Protein AF-A0A559ICY2-F1 (afdb_monomer)

Nearest PDB structures (foldseek):
  4f93-assembly1_B  TM=4.729E-01  e=2.477E-01  Homo sapiens
  8qzs-assembly1_B  TM=3.106E-01  e=7.435E-02  Homo sapiens
  7u23-assembly1_F  TM=3.840E-01  e=3.255E-01  Homo sapiens
  5u8r-assembly1_A  TM=2.987E-01  e=9.254E-02  Homo sapiens
  5cj5-assembly1_A  TM=3.891E-01  e=2.463E+00  Mycolicibacterium thermoresistibile ATCC 19527

Organism: NCBI:txid3020863

Mean predicted aligned error: 12.09 Å

pLDDT: mean 78.21, std 20.58, range [28.64, 96.75]

Foldseek 3Di:
DDDDDDDDDDDDDDDDDDDPDPDPPPPPPPPPPPPPPQDWDKDKWKWKDFQADATDGGDVVVVCVVPDDPDDPQTFMWMKIWIWTFAQQKIKTWIFTADTHHDAFQWKKKKKWKWWDQFQPDDTHTPDMDIDIAGPVQPDHGRMDIDIDGNPFFTKMWMKMWMWTHHVPTDIDIDTDDIPRTFTAGSRNRTADFDAAPQARDTLDDDRGRPFDFDDPVQLVVQVPVCDPCCVVVPLVVVVCVVRVCDPPRDCPQWDWDQSQDSRRPTHSDDSVRTDIHGNVRRVSNVVRVVRD

Secondary structure (DSSP, 8-state):
---------------------------------------B-EEEEEEEEESSS--EESHHHHHHHHHS--S---S-EEEEEEEEEEETTEEEEEEEEEEEESSPPSEEEEEEEEEEESBTTSPPEE---EEEEEETTT-STT-EEEEEEE--SSEEEEEEEEEEEE-TTS--EEEEEPP---EEE-TT-BBPP--B-SSSS-BPPPPSB----PPPHHHHHHHHHHS-HHHIIIIIHHHHHHHTT--TT---TTEEEEESS-GGGT--S-SGGGEEEEEHHHHHHHHHHHHT-

Structure (mmCIF, N/CA/C/O backbone):
data_AF-A0A559ICY2-F1
#
_entry.id   AF-A0A559ICY2-F1
#
loop_
_atom_site.group_PDB
_atom_site.id
_atom_site.type_symbol
_atom_site.label_atom_id
_atom_site.label_alt_id
_atom_site.label_comp_id
_atom_site.label_asym_id
_atom_site.label_entity_id
_atom_site.label_seq_id
_atom_site.pdbx_PDB_ins_code
_atom_site.Cartn_x
_atom_site.Cartn_y
_atom_site.Cartn_z
_atom_site.occupancy
_atom_site.B_iso_or_equiv
_atom_site.auth_seq_id
_atom_site.auth_comp_id
_atom_site.auth_asym_id
_atom_site.auth_atom_id
_atom_site.pdbx_PDB_model_num
ATOM 1 N N . MET A 1 1 ? 36.729 -63.941 -55.188 1.00 36.25 1 MET A N 1
ATOM 2 C CA . MET A 1 1 ? 37.583 -65.092 -54.808 1.00 36.25 1 MET A CA 1
ATOM 3 C C . MET A 1 1 ? 38.778 -64.541 -54.040 1.00 36.25 1 MET A C 1
ATOM 5 O O . MET A 1 1 ? 39.474 -63.713 -54.595 1.00 36.25 1 MET A O 1
ATOM 9 N N . LYS A 1 2 ? 38.829 -64.767 -52.715 1.00 37.16 2 LYS A N 1
ATOM 10 C CA . LYS A 1 2 ? 39.785 -65.688 -52.043 1.00 37.16 2 LYS A CA 1
ATOM 11 C C . LYS A 1 2 ? 41.228 -65.147 -52.149 1.00 37.16 2 LYS A C 1
ATOM 13 O O . LYS A 1 2 ? 41.770 -65.180 -53.239 1.00 37.16 2 LYS A O 1
ATOM 18 N N . LYS A 1 3 ? 41.896 -64.644 -51.105 1.00 39.44 3 LYS A N 1
ATOM 19 C CA . LYS A 1 3 ? 42.165 -65.186 -49.751 1.00 39.44 3 LYS A CA 1
ATOM 20 C C . LYS A 1 3 ? 42.738 -64.036 -48.884 1.00 39.44 3 LYS A C 1
ATOM 22 O O . LYS A 1 3 ? 43.389 -63.163 -49.441 1.00 39.44 3 LYS A O 1
ATOM 27 N N . LEU A 1 4 ? 42.356 -63.883 -47.607 1.00 36.38 4 LEU A N 1
ATOM 28 C CA . LEU A 1 4 ? 42.964 -64.538 -46.422 1.00 36.38 4 LEU A CA 1
ATOM 29 C C . LEU A 1 4 ? 44.489 -64.332 -46.357 1.00 36.38 4 LEU A C 1
ATOM 31 O O . LEU A 1 4 ? 45.157 -64.599 -47.342 1.00 36.38 4 LEU A O 1
ATOM 35 N N . LEU A 1 5 ? 45.149 -64.039 -45.244 1.00 35.88 5 LEU A N 1
ATOM 36 C CA . LEU A 1 5 ? 44.832 -63.777 -43.836 1.00 35.88 5 LEU A CA 1
ATOM 37 C C . LEU A 1 5 ? 46.225 -63.640 -43.172 1.00 35.88 5 LEU A C 1
ATOM 39 O O . LEU A 1 5 ? 47.198 -64.166 -43.707 1.00 35.88 5 LEU A O 1
ATOM 43 N N . SER A 1 6 ? 46.267 -63.070 -41.971 1.00 38.44 6 SER A N 1
ATOM 44 C CA . SER A 1 6 ? 47.247 -63.293 -40.890 1.00 38.44 6 SER A CA 1
ATOM 45 C C . SER A 1 6 ? 48.016 -62.017 -40.523 1.00 38.44 6 SER A C 1
ATOM 47 O O . SER A 1 6 ? 48.894 -61.594 -41.260 1.00 38.44 6 SER A O 1
ATOM 49 N N . LEU A 1 7 ? 47.622 -61.251 -39.497 1.00 33.50 7 LEU A N 1
ATOM 50 C CA . LEU A 1 7 ? 47.499 -61.604 -38.067 1.00 33.50 7 LEU A CA 1
ATOM 51 C C . LEU A 1 7 ? 48.880 -61.854 -37.442 1.00 33.50 7 LEU A C 1
ATOM 53 O O . LEU A 1 7 ? 49.478 -62.891 -37.712 1.00 33.50 7 LEU A O 1
ATOM 57 N N . LEU A 1 8 ? 49.348 -60.909 -36.618 1.00 35.81 8 LEU A N 1
ATOM 58 C CA . LEU A 1 8 ? 49.737 -61.087 -35.205 1.00 35.81 8 LEU A CA 1
ATOM 59 C C . LEU A 1 8 ? 50.249 -59.725 -34.667 1.00 35.81 8 LEU A C 1
ATOM 61 O O . LEU A 1 8 ? 51.115 -59.126 -35.289 1.00 35.81 8 LEU A O 1
ATOM 65 N N . LEU A 1 9 ? 49.566 -59.116 -33.681 1.00 35.47 9 LEU A N 1
ATOM 66 C CA . LEU A 1 9 ? 49.882 -59.155 -32.228 1.00 35.47 9 LEU A CA 1
ATOM 67 C C . LEU A 1 9 ? 51.137 -58.306 -31.897 1.00 35.47 9 LEU A C 1
ATOM 69 O O . LEU A 1 9 ? 52.160 -58.490 -32.531 1.00 35.47 9 LEU A O 1
ATOM 73 N N . PHE A 1 10 ? 51.209 -57.371 -30.945 1.00 36.41 10 PHE A N 1
ATOM 74 C CA . PHE A 1 10 ? 50.581 -57.117 -29.634 1.00 36.41 10 PHE A CA 1
ATOM 75 C C . PHE A 1 10 ? 50.801 -55.605 -29.349 1.00 36.41 10 PHE A C 1
ATOM 77 O O . PHE A 1 10 ? 51.759 -55.043 -29.869 1.00 36.41 10 PHE A O 1
ATOM 84 N N . VAL A 1 11 ? 49.966 -54.867 -28.609 1.00 36.47 11 VAL A N 1
ATOM 85 C CA . VAL A 1 11 ? 50.086 -54.685 -27.146 1.00 36.47 11 VAL A CA 1
ATOM 86 C C . VAL A 1 11 ? 48.834 -53.929 -26.626 1.00 36.47 11 VAL A C 1
ATOM 88 O O . VAL A 1 11 ? 48.598 -52.793 -27.017 1.00 36.47 11 VAL A O 1
ATOM 91 N N . VAL A 1 12 ? 48.060 -54.615 -25.763 1.00 38.44 12 VAL A N 1
ATOM 92 C CA . VAL A 1 12 ? 47.455 -54.181 -24.467 1.00 38.44 12 VAL A CA 1
ATOM 93 C C . VAL A 1 12 ? 46.470 -52.981 -24.476 1.00 38.44 12 VAL A C 1
ATOM 95 O O . VAL A 1 12 ? 46.876 -51.841 -24.643 1.00 38.44 12 VAL A O 1
ATOM 98 N N . LEU A 1 13 ? 45.142 -53.228 -24.416 1.00 34.53 13 LEU A N 1
ATOM 99 C CA . LEU A 1 13 ? 44.233 -53.168 -23.228 1.00 34.53 13 LEU A CA 1
ATOM 100 C C . LEU A 1 13 ? 44.185 -51.777 -22.551 1.00 34.53 13 LEU A C 1
ATOM 102 O O . LEU A 1 13 ? 45.201 -51.290 -22.080 1.00 34.53 13 LEU A O 1
ATOM 106 N N . ILE A 1 14 ? 43.030 -51.101 -22.472 1.00 37.91 14 ILE A N 1
ATOM 107 C CA . ILE A 1 14 ? 42.034 -51.273 -21.392 1.00 37.91 14 ILE A CA 1
ATOM 108 C C . ILE A 1 14 ? 40.626 -50.831 -21.855 1.00 37.91 14 ILE A C 1
ATOM 110 O O . ILE A 1 14 ? 40.438 -49.757 -22.419 1.00 37.91 14 ILE A O 1
ATOM 114 N N . PHE A 1 15 ? 39.638 -51.682 -21.565 1.00 38.28 15 PHE A N 1
ATOM 115 C CA . PHE A 1 15 ? 38.199 -51.406 -21.581 1.00 38.28 15 PHE A CA 1
ATOM 116 C C . PHE A 1 15 ? 37.808 -50.457 -20.438 1.00 38.28 15 PHE A C 1
ATOM 118 O O . PHE A 1 15 ? 38.182 -50.745 -19.308 1.00 38.28 15 PHE A O 1
ATOM 125 N N . THR A 1 16 ? 36.973 -49.442 -20.705 1.00 34.59 16 THR A N 1
ATOM 126 C CA . THR A 1 16 ? 35.765 -49.092 -19.913 1.00 34.59 16 THR A CA 1
ATOM 127 C C . THR A 1 16 ? 35.022 -47.891 -20.514 1.00 34.59 16 THR A C 1
ATOM 129 O O . THR A 1 16 ? 35.640 -46.991 -21.071 1.00 34.59 16 THR A O 1
ATOM 132 N N . SER A 1 17 ? 33.707 -47.866 -20.265 1.00 33.62 17 SER A N 1
ATOM 133 C CA . SER A 1 17 ? 32.709 -46.794 -20.467 1.00 33.62 17 SER A CA 1
ATOM 134 C C . SER A 1 17 ? 32.057 -46.746 -21.862 1.00 33.62 17 SER A C 1
ATOM 136 O O . SER A 1 17 ? 32.719 -46.540 -22.868 1.00 33.62 17 SER A O 1
ATOM 138 N N . LEU A 1 18 ? 30.819 -47.227 -22.029 1.00 35.09 18 LEU A N 1
ATOM 139 C CA . LEU A 1 18 ? 29.507 -46.768 -21.519 1.00 35.09 18 LEU A CA 1
ATOM 140 C C . LEU A 1 18 ? 28.807 -45.827 -22.514 1.00 35.09 18 LEU A C 1
ATOM 142 O O . LEU A 1 18 ? 29.201 -44.687 -22.706 1.00 35.09 18 LEU A O 1
ATOM 146 N N . GLY A 1 19 ? 27.745 -46.377 -23.112 1.00 32.91 19 GLY A N 1
ATOM 147 C CA . GLY A 1 19 ? 26.476 -45.735 -23.466 1.00 32.91 19 GLY A CA 1
ATOM 148 C C . GLY A 1 19 ? 26.480 -44.293 -23.966 1.00 32.91 19 GLY A C 1
ATOM 149 O O . GLY A 1 19 ? 26.332 -43.364 -23.185 1.00 32.91 19 GLY A O 1
ATOM 150 N N . SER A 1 20 ? 26.429 -44.120 -25.285 1.00 36.56 20 SER A N 1
ATOM 151 C CA . SER A 1 20 ? 25.884 -42.908 -25.906 1.00 36.56 20 SER A CA 1
ATOM 152 C C . SER A 1 20 ? 24.357 -43.025 -25.989 1.00 36.56 20 SER A C 1
ATOM 154 O O . SER A 1 20 ? 23.793 -43.304 -27.046 1.00 36.56 20 SER A O 1
ATOM 156 N N . ALA A 1 21 ? 23.679 -42.868 -24.852 1.00 37.28 21 ALA A N 1
ATOM 157 C CA . ALA A 1 21 ? 22.269 -42.504 -24.848 1.00 37.28 21 ALA A CA 1
ATOM 158 C C . ALA A 1 21 ? 22.193 -40.991 -25.083 1.00 37.28 21 ALA A C 1
ATOM 160 O O . ALA A 1 21 ? 22.714 -40.209 -24.293 1.00 37.28 21 ALA A O 1
ATOM 161 N N . PHE A 1 22 ? 21.573 -40.584 -26.188 1.00 36.34 22 PHE A N 1
ATOM 162 C CA . PHE A 1 22 ? 21.185 -39.199 -26.423 1.00 36.34 22 PHE A CA 1
ATOM 163 C C . PHE A 1 22 ? 20.117 -38.810 -25.393 1.00 36.34 22 PHE A C 1
ATOM 165 O O . PHE A 1 22 ? 18.928 -39.041 -25.603 1.00 36.34 22 PHE A O 1
ATOM 172 N N . ALA A 1 23 ? 20.549 -38.243 -24.269 1.00 34.56 23 ALA A N 1
ATOM 173 C CA . ALA A 1 23 ? 19.703 -37.440 -23.404 1.00 34.56 23 ALA A CA 1
ATOM 174 C C . ALA A 1 23 ? 19.897 -35.978 -23.811 1.00 34.56 23 ALA A C 1
ATOM 176 O O . ALA A 1 23 ? 20.989 -35.422 -23.723 1.00 34.56 23 ALA A O 1
ATOM 177 N N . LEU A 1 24 ? 18.824 -35.388 -24.324 1.00 34.47 24 LEU A N 1
ATOM 178 C CA . LEU A 1 24 ? 18.682 -33.957 -24.509 1.00 34.47 24 LEU A CA 1
ATOM 179 C C . LEU A 1 24 ? 18.638 -33.345 -23.096 1.00 34.47 24 LEU A C 1
ATOM 181 O O . LEU A 1 24 ? 17.590 -33.365 -22.452 1.00 34.47 24 LEU A O 1
ATOM 185 N N . GLU A 1 25 ? 19.772 -32.883 -22.572 1.00 32.84 25 GLU A N 1
ATOM 186 C CA . GLU A 1 25 ? 19.783 -32.081 -21.349 1.00 32.84 25 GLU A CA 1
ATOM 187 C C . GLU A 1 25 ? 19.139 -30.733 -21.675 1.00 32.84 25 GLU A C 1
ATOM 189 O O . GLU A 1 25 ? 19.739 -29.834 -22.260 1.00 32.84 25 GLU A O 1
ATOM 194 N N . ALA A 1 26 ? 17.857 -30.614 -21.335 1.00 34.16 26 ALA A N 1
ATOM 195 C CA . ALA A 1 26 ? 17.275 -29.319 -21.071 1.00 34.16 26 ALA A CA 1
ATOM 196 C C . ALA A 1 26 ? 18.039 -28.743 -19.875 1.00 34.16 26 ALA A C 1
ATOM 198 O O . ALA A 1 26 ? 17.912 -29.251 -18.761 1.00 34.16 26 ALA A O 1
ATOM 199 N N . GLU A 1 27 ? 18.835 -27.701 -20.108 1.00 31.36 27 GLU A N 1
ATOM 200 C CA . GLU A 1 27 ? 19.328 -26.821 -19.053 1.00 31.36 27 GLU A CA 1
ATOM 201 C C . GLU A 1 27 ? 18.116 -26.174 -18.367 1.00 31.36 27 GLU A C 1
ATOM 203 O O . GLU A 1 27 ? 17.694 -25.058 -18.672 1.00 31.36 27 GLU A O 1
ATOM 208 N N . THR A 1 28 ? 17.502 -26.893 -17.432 1.00 31.41 28 THR A N 1
ATOM 209 C CA . THR A 1 28 ? 16.671 -26.281 -16.407 1.00 31.41 28 THR A CA 1
ATOM 210 C C . THR A 1 28 ? 17.629 -25.553 -15.484 1.00 31.41 28 THR A C 1
ATOM 212 O O . THR A 1 28 ? 18.156 -26.135 -14.536 1.00 31.41 28 THR A O 1
ATOM 215 N N . SER A 1 29 ? 17.892 -24.281 -15.793 1.00 29.34 29 SER A N 1
ATOM 216 C CA . SER A 1 29 ? 18.516 -23.367 -14.849 1.00 29.34 29 SER A CA 1
ATOM 217 C C . SER A 1 29 ? 17.662 -23.379 -13.585 1.00 29.34 29 SER A C 1
ATOM 219 O O . SER A 1 29 ? 16.530 -22.884 -13.578 1.00 29.34 29 SER A O 1
ATOM 221 N N . TYR A 1 30 ? 18.197 -23.999 -12.542 1.00 28.64 30 TYR A N 1
ATOM 222 C CA . TYR A 1 30 ? 17.677 -23.939 -11.191 1.00 28.64 30 TYR A CA 1
ATOM 223 C C . TYR A 1 30 ? 17.813 -22.478 -10.745 1.00 28.64 30 TYR A C 1
ATOM 225 O O . TYR A 1 30 ? 18.851 -22.047 -10.250 1.00 28.64 30 TYR A O 1
ATOM 233 N N . PHE A 1 31 ? 16.794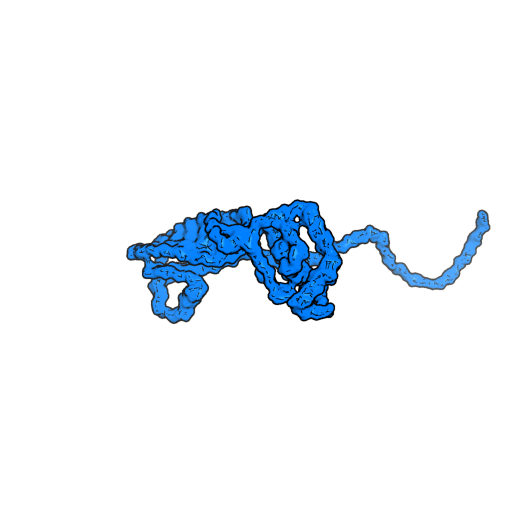 -21.665 -11.024 1.00 32.88 31 PHE 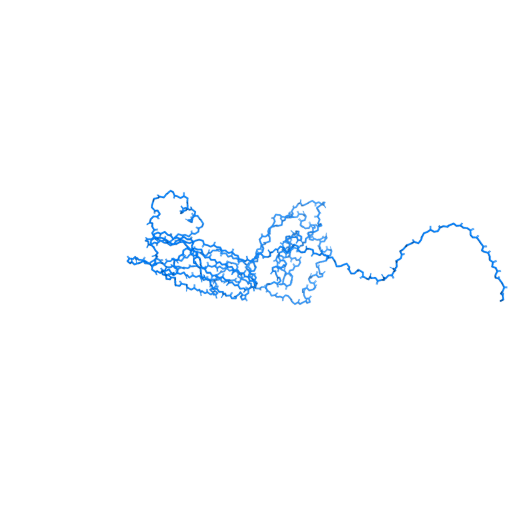A N 1
ATOM 234 C CA . PHE A 1 31 ? 16.621 -20.406 -10.322 1.00 32.88 31 PHE A CA 1
ATOM 235 C C . PHE A 1 31 ? 16.165 -20.789 -8.921 1.00 32.88 31 PHE A C 1
ATOM 237 O O . PHE A 1 31 ? 14.985 -21.053 -8.698 1.00 32.88 31 PHE A O 1
ATOM 244 N N . GLU A 1 32 ? 17.101 -20.822 -7.978 1.00 29.47 32 GLU A 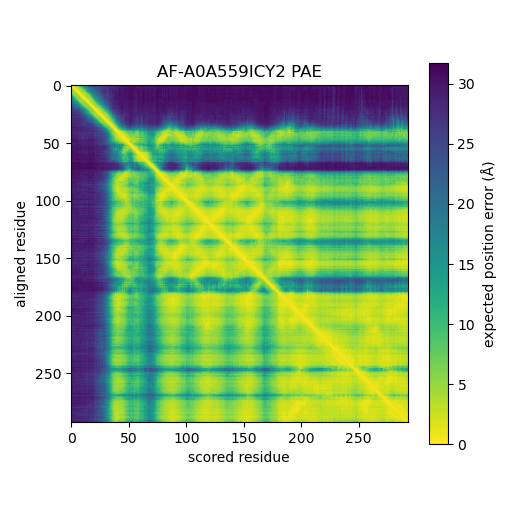N 1
ATOM 245 C CA . GLU A 1 32 ? 16.765 -20.487 -6.603 1.00 29.47 32 GLU A CA 1
ATOM 246 C C . GLU A 1 32 ? 16.212 -19.059 -6.638 1.00 29.47 32 GLU A C 1
ATOM 248 O O . GLU A 1 32 ? 16.932 -18.062 -6.615 1.00 29.47 32 GLU A O 1
ATOM 253 N N . THR A 1 33 ? 14.897 -18.951 -6.806 1.00 34.31 33 THR A N 1
ATOM 254 C CA . THR A 1 33 ? 14.158 -17.790 -6.344 1.00 34.31 33 THR A CA 1
ATOM 255 C C . THR A 1 33 ? 14.325 -17.774 -4.835 1.00 34.31 33 THR A C 1
ATOM 257 O O . THR A 1 33 ? 13.517 -18.356 -4.115 1.00 34.31 33 THR A O 1
ATOM 260 N N . GLU A 1 34 ? 15.355 -17.085 -4.348 1.00 35.53 34 GLU A N 1
ATOM 261 C CA . GLU A 1 34 ? 15.159 -16.273 -3.155 1.00 35.53 34 GLU A CA 1
ATOM 262 C C . GLU A 1 34 ? 13.983 -15.357 -3.496 1.00 35.53 34 GLU A C 1
ATOM 264 O O . GLU A 1 34 ? 14.123 -14.338 -4.178 1.00 35.53 34 GLU A O 1
ATOM 269 N N . SER A 1 35 ? 12.773 -15.801 -3.152 1.00 37.03 35 SER A N 1
ATOM 270 C CA . SER A 1 35 ? 11.617 -14.936 -3.203 1.00 37.03 35 SER A CA 1
ATOM 271 C C . SER A 1 35 ? 11.944 -13.809 -2.243 1.00 37.03 35 SER A C 1
ATOM 273 O O . SER A 1 35 ? 11.975 -14.017 -1.032 1.00 37.03 35 SER A O 1
ATOM 275 N N . SER A 1 36 ? 12.212 -12.619 -2.774 1.00 44.31 36 SER A N 1
ATOM 276 C CA . SER A 1 36 ? 11.963 -11.404 -2.020 1.00 44.31 36 SER A CA 1
ATOM 277 C C . SER A 1 36 ? 10.495 -11.501 -1.608 1.00 44.31 36 SER A C 1
ATOM 279 O O . SER A 1 36 ? 9.619 -11.274 -2.448 1.00 44.31 36 SER A O 1
ATOM 281 N N . GLU A 1 37 ? 10.223 -11.997 -0.400 1.00 50.66 37 GLU A N 1
ATOM 282 C CA . GLU A 1 37 ? 8.861 -12.187 0.079 1.00 50.66 37 GLU A CA 1
ATOM 283 C C . GLU A 1 37 ? 8.183 -10.828 -0.033 1.00 50.66 37 GLU A C 1
ATOM 285 O O . GLU A 1 37 ? 8.592 -9.854 0.605 1.00 50.66 37 GLU A O 1
ATOM 290 N N . LEU A 1 38 ? 7.203 -10.732 -0.932 1.00 58.97 38 LEU A N 1
ATOM 291 C CA . LEU A 1 38 ? 6.373 -9.546 -1.012 1.00 58.97 38 LEU A CA 1
ATOM 292 C C . LEU A 1 38 ? 5.750 -9.380 0.369 1.00 58.97 38 LEU A C 1
ATOM 294 O O . LEU A 1 38 ? 5.082 -10.282 0.875 1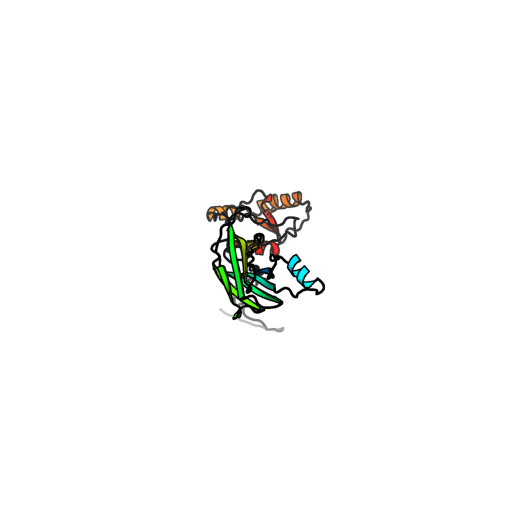.00 58.97 38 LEU A O 1
ATOM 298 N N . GLN A 1 39 ? 6.035 -8.248 1.008 1.00 65.50 39 GLN A N 1
ATOM 299 C CA . GLN A 1 39 ? 5.532 -8.013 2.347 1.00 65.50 39 GLN A CA 1
ATOM 300 C C . GLN A 1 39 ? 4.030 -7.757 2.263 1.00 65.50 39 GLN A C 1
ATOM 302 O O . GLN A 1 39 ? 3.566 -6.748 1.721 1.00 65.50 39 GLN A O 1
ATOM 307 N N . ASN A 1 40 ? 3.278 -8.698 2.826 1.00 77.00 40 ASN A N 1
ATOM 308 C CA . ASN A 1 40 ? 1.904 -8.475 3.241 1.00 77.00 40 ASN A CA 1
ATOM 309 C C . ASN A 1 40 ? 1.862 -7.227 4.129 1.00 77.00 40 ASN A C 1
ATOM 311 O O . ASN A 1 40 ? 2.701 -7.065 5.022 1.00 77.00 40 ASN A O 1
ATOM 315 N N . PHE A 1 41 ? 0.905 -6.332 3.886 1.00 79.00 41 PHE A N 1
ATOM 316 C CA . PHE A 1 41 ? 0.729 -5.175 4.755 1.00 79.00 41 PHE A CA 1
ATOM 317 C C . PHE A 1 41 ? 0.372 -5.658 6.156 1.00 79.00 41 PHE A C 1
ATOM 319 O O . PHE A 1 41 ? -0.643 -6.320 6.324 1.00 79.00 41 PHE A O 1
ATOM 326 N N . SER A 1 42 ? 1.180 -5.301 7.151 1.00 82.44 42 SER A N 1
ATOM 327 C CA . SER A 1 42 ? 0.855 -5.486 8.561 1.00 82.44 42 SER A CA 1
ATOM 328 C C . SER A 1 42 ? 1.185 -4.210 9.314 1.00 82.44 42 SER A C 1
ATOM 330 O O . SER A 1 42 ? 2.305 -3.702 9.237 1.00 82.44 42 SER A O 1
ATOM 332 N N . ARG A 1 43 ? 0.214 -3.682 10.053 1.00 78.31 43 ARG A N 1
ATOM 333 C CA . ARG A 1 43 ? 0.399 -2.506 10.897 1.00 78.31 43 ARG A CA 1
ATOM 334 C C . ARG A 1 43 ? -0.314 -2.695 12.224 1.00 78.31 43 ARG A C 1
ATOM 336 O O . ARG A 1 43 ? -1.466 -3.127 12.259 1.00 78.31 43 ARG A O 1
ATOM 343 N N . GLU A 1 44 ? 0.377 -2.323 13.295 1.00 79.38 44 GLU A N 1
ATOM 344 C CA . GLU A 1 44 ? -0.193 -2.226 14.632 1.00 79.38 44 GLU A CA 1
ATOM 345 C C . GLU A 1 44 ? -0.127 -0.778 15.110 1.00 79.38 44 GLU A C 1
ATOM 347 O O . GLU A 1 44 ? 0.900 -0.114 14.985 1.00 79.38 44 GLU A O 1
ATOM 352 N N . ILE A 1 45 ? -1.248 -0.267 15.605 1.00 73.62 45 ILE A N 1
ATOM 353 C CA . ILE A 1 45 ? -1.396 1.135 15.994 1.00 73.62 45 ILE A CA 1
ATOM 354 C C . ILE A 1 45 ? -1.791 1.180 17.471 1.00 73.62 45 ILE A C 1
ATOM 356 O O . ILE A 1 45 ? -2.908 0.759 17.782 1.00 73.62 45 ILE A O 1
ATOM 360 N N . PRO A 1 46 ? -0.926 1.675 18.376 1.00 74.12 46 PRO A N 1
ATOM 361 C CA . PRO A 1 46 ? -1.244 1.761 19.794 1.00 74.12 46 PRO A CA 1
ATOM 362 C C . PRO A 1 46 ? -2.196 2.925 20.090 1.00 74.12 46 PRO A C 1
ATOM 364 O O . PRO A 1 46 ? -2.082 4.023 19.535 1.00 74.12 46 PRO A O 1
ATOM 367 N N . VAL A 1 47 ? -3.126 2.671 21.005 1.00 72.62 47 VAL A N 1
ATOM 368 C CA . VAL A 1 47 ? -4.196 3.584 21.409 1.00 72.62 47 VAL A CA 1
ATOM 369 C C . VAL A 1 47 ? -4.453 3.406 22.890 1.00 72.62 47 VAL A C 1
ATOM 371 O O . VAL A 1 47 ? -4.670 2.275 23.308 1.00 72.62 47 VAL A O 1
ATOM 374 N N . THR A 1 48 ? -4.518 4.487 23.665 1.00 73.44 48 THR A N 1
ATOM 375 C CA . THR A 1 48 ? -4.854 4.402 25.094 1.00 73.44 48 THR A CA 1
ATOM 376 C C . THR A 1 48 ? -6.072 5.254 25.419 1.00 73.44 48 THR A C 1
ATOM 378 O O . THR A 1 48 ? -6.058 6.469 25.222 1.00 73.44 48 THR A O 1
ATOM 381 N N . PHE A 1 49 ? -7.116 4.616 25.948 1.00 73.44 49 PHE A N 1
ATOM 382 C CA . PHE A 1 49 ? -8.325 5.259 26.454 1.00 73.44 49 PHE A CA 1
ATOM 383 C C . PHE A 1 49 ? -8.221 5.490 27.963 1.00 73.44 49 PHE A C 1
ATOM 385 O O . PHE A 1 49 ? -7.771 4.606 28.691 1.00 73.44 49 PHE A O 1
ATOM 392 N N . PHE A 1 50 ? -8.702 6.641 28.436 1.00 70.50 50 PHE A N 1
ATOM 393 C CA . PHE A 1 50 ? -8.717 7.013 29.852 1.00 70.50 50 PHE A CA 1
ATOM 394 C C . PHE A 1 50 ? -10.147 7.281 30.326 1.00 70.50 50 PHE A C 1
ATOM 396 O O . PHE A 1 50 ? -10.968 7.788 29.566 1.00 70.50 50 PHE A O 1
ATOM 403 N N . LYS A 1 51 ? -10.428 6.983 31.598 1.00 66.62 51 LYS A N 1
ATOM 404 C CA . LYS A 1 51 ? -11.743 7.192 32.226 1.00 66.62 51 LYS A CA 1
ATOM 405 C C . LYS A 1 51 ? -12.237 8.645 32.238 1.00 66.62 51 LYS A C 1
ATOM 407 O O . LYS A 1 51 ? -13.418 8.868 32.007 1.00 66.62 51 LYS A O 1
ATOM 412 N N . ASP A 1 52 ? -11.341 9.607 32.475 1.00 66.12 52 ASP A N 1
ATOM 413 C CA . ASP A 1 52 ? -11.705 11.018 32.727 1.00 66.12 52 ASP A CA 1
ATOM 414 C C . ASP A 1 52 ? -10.979 12.023 31.813 1.00 66.12 52 ASP A C 1
ATOM 416 O O . ASP A 1 52 ? -10.933 13.215 32.107 1.00 66.12 52 ASP A O 1
ATOM 420 N N . HIS A 1 53 ? -10.305 11.553 30.761 1.00 62.31 53 HIS A N 1
ATOM 421 C CA . HIS A 1 53 ? -9.437 12.388 29.927 1.00 62.31 53 HIS A CA 1
ATOM 422 C C . HIS A 1 53 ? -9.589 12.032 28.453 1.00 62.31 53 HIS A C 1
ATOM 424 O O . HIS A 1 53 ? -9.917 10.896 28.109 1.00 62.31 53 HIS A O 1
ATOM 430 N N . THR A 1 54 ? -9.269 12.993 27.585 1.00 59.59 54 THR A N 1
ATOM 431 C CA . THR A 1 54 ? -9.128 12.750 26.150 1.00 59.59 54 THR A CA 1
ATOM 432 C C . THR A 1 54 ? -8.058 11.673 25.913 1.00 59.59 54 THR A C 1
ATOM 434 O O . THR A 1 54 ? -6.937 11.811 26.406 1.00 59.59 54 THR A O 1
ATOM 437 N N . PRO A 1 55 ? -8.383 10.595 25.187 1.00 60.09 55 PRO A N 1
ATOM 438 C CA . PRO A 1 55 ? -7.441 9.541 24.809 1.00 60.09 55 PRO A CA 1
ATOM 439 C C . PRO A 1 55 ? -6.214 10.063 24.056 1.00 60.09 55 PRO A C 1
ATOM 441 O O . PRO A 1 55 ? -6.298 11.060 23.339 1.00 60.09 55 PRO A O 1
ATOM 444 N N . ILE A 1 56 ? -5.078 9.374 24.211 1.00 62.72 56 ILE A N 1
ATOM 445 C CA . ILE A 1 56 ? -3.800 9.748 23.581 1.00 62.72 56 ILE A CA 1
ATOM 446 C C . ILE A 1 56 ? -3.404 8.677 22.549 1.00 62.72 56 ILE A C 1
ATOM 448 O O . ILE A 1 56 ? -3.707 7.491 22.709 1.00 62.72 56 ILE A O 1
ATOM 452 N N . VAL A 1 57 ? -2.767 9.113 21.459 1.00 61.09 57 VAL A N 1
ATOM 453 C CA . VAL A 1 57 ? -2.531 8.344 20.230 1.00 61.09 57 VAL A CA 1
ATOM 454 C C . VAL A 1 57 ? -1.049 8.316 19.880 1.00 61.09 57 VAL A C 1
ATOM 456 O O . VAL A 1 57 ? -0.378 9.339 19.987 1.00 61.09 57 VAL A O 1
ATOM 459 N N . GLY A 1 58 ? -0.577 7.189 19.344 1.00 57.25 58 GLY A N 1
ATOM 460 C CA . GLY A 1 58 ? 0.730 7.102 18.696 1.00 57.25 58 GLY A CA 1
ATOM 461 C C . GLY A 1 58 ? 1.848 6.609 19.609 1.00 57.25 58 GLY A C 1
ATOM 462 O O . GLY A 1 58 ? 1.693 6.474 20.821 1.00 57.25 58 GLY A O 1
ATOM 463 N N . GLU A 1 59 ? 2.981 6.297 18.986 1.00 52.41 59 GLU A N 1
ATOM 464 C CA . GLU A 1 59 ? 4.131 5.658 19.632 1.00 52.41 59 GLU A CA 1
ATOM 465 C C . GLU A 1 59 ? 4.771 6.557 20.700 1.00 52.41 59 GLU A C 1
ATOM 467 O O . GLU A 1 59 ? 5.146 6.079 21.761 1.00 52.41 59 GLU A O 1
ATOM 472 N N . GLU A 1 60 ? 4.793 7.873 20.484 1.00 52.00 60 GLU A N 1
ATOM 473 C CA . GLU A 1 60 ? 5.356 8.850 21.426 1.00 52.00 60 GLU A CA 1
ATOM 474 C C . GLU A 1 60 ? 4.522 8.962 22.717 1.00 52.00 60 GLU A C 1
ATOM 476 O O . GLU A 1 60 ? 5.068 9.015 23.816 1.00 52.00 60 GLU A O 1
ATOM 481 N N . ALA A 1 61 ? 3.194 8.868 22.604 1.00 52.44 61 ALA A N 1
ATOM 482 C CA . ALA A 1 61 ? 2.282 8.809 23.742 1.00 52.44 61 ALA A CA 1
ATOM 483 C C . ALA A 1 61 ? 2.311 7.456 24.464 1.00 52.44 61 ALA A C 1
ATOM 485 O O . ALA A 1 61 ? 2.239 7.393 25.691 1.00 52.44 61 ALA A O 1
ATOM 486 N N . HIS A 1 62 ? 2.422 6.363 23.704 1.00 50.44 62 HIS A N 1
ATOM 487 C CA . HIS A 1 62 ? 2.574 5.020 24.256 1.00 50.44 62 HIS A CA 1
ATOM 488 C C . HIS A 1 62 ? 3.896 4.882 25.026 1.00 50.44 62 HIS A C 1
ATOM 490 O O . HIS A 1 62 ? 3.916 4.323 26.119 1.00 50.44 62 HIS A O 1
ATOM 496 N N . ASN A 1 63 ? 4.979 5.459 24.504 1.00 51.97 63 ASN A N 1
ATOM 497 C CA . ASN A 1 63 ? 6.295 5.433 25.131 1.00 51.97 63 ASN A CA 1
ATOM 498 C C . ASN A 1 63 ? 6.379 6.355 26.351 1.00 51.97 63 ASN A C 1
ATOM 500 O O . A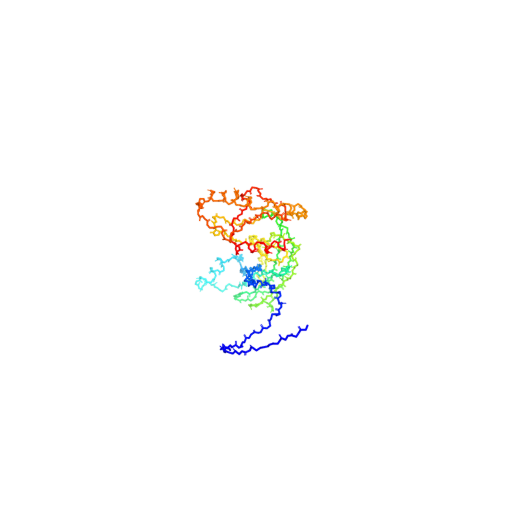SN A 1 63 ? 6.947 5.933 27.352 1.00 51.97 63 ASN A O 1
ATOM 504 N N . GLN A 1 64 ? 5.749 7.538 26.338 1.00 50.75 64 GLN A N 1
ATOM 505 C CA . GLN A 1 64 ? 5.626 8.382 27.539 1.00 50.75 64 GLN A CA 1
ATOM 506 C C . GLN A 1 64 ? 4.922 7.653 28.696 1.00 50.75 64 GLN A C 1
ATOM 508 O O . GLN A 1 64 ? 5.349 7.763 29.843 1.00 50.75 64 GLN A O 1
ATOM 513 N N . LEU A 1 65 ? 3.904 6.834 28.401 1.00 51.38 65 LEU A N 1
ATOM 514 C CA . LEU A 1 65 ? 3.226 5.998 29.403 1.00 51.38 65 LEU A CA 1
ATOM 515 C C . LEU A 1 65 ? 4.114 4.880 29.974 1.00 51.38 65 LEU A C 1
ATOM 517 O O . LEU A 1 65 ? 3.878 4.435 31.096 1.00 51.38 65 LEU A O 1
ATOM 521 N N . LEU A 1 66 ? 5.105 4.414 29.209 1.00 51.41 66 LEU A N 1
ATOM 522 C CA . LEU A 1 66 ? 6.052 3.377 29.628 1.00 51.41 66 LEU A CA 1
ATOM 523 C C . LEU A 1 66 ? 7.310 3.954 30.302 1.00 51.41 66 LEU A C 1
ATOM 525 O O . LEU A 1 66 ? 7.949 3.243 31.077 1.00 51.41 66 LEU A O 1
ATOM 529 N N . SER A 1 67 ? 7.682 5.206 30.008 1.00 47.16 67 SER A N 1
ATOM 530 C CA . SER A 1 67 ? 8.955 5.808 30.430 1.00 47.16 67 SER A CA 1
ATOM 531 C C . SER A 1 67 ? 8.878 6.724 31.654 1.00 47.16 67 SER A C 1
ATOM 533 O O . SER A 1 67 ? 9.921 7.021 32.235 1.00 47.16 67 SER A O 1
ATOM 535 N N . GLU A 1 68 ? 7.698 7.203 32.057 1.00 42.78 68 GLU A N 1
ATOM 536 C CA . GLU A 1 68 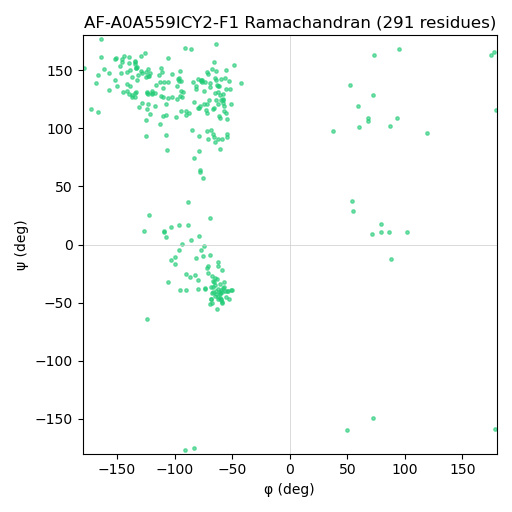? 7.586 8.130 33.191 1.00 42.78 68 GLU A CA 1
ATOM 537 C C . GLU A 1 68 ? 7.323 7.421 34.530 1.00 42.78 68 GLU A C 1
ATOM 539 O O . GLU A 1 68 ? 6.448 6.567 34.670 1.00 42.78 68 GLU A O 1
ATOM 544 N N . ASN A 1 69 ? 8.123 7.805 35.531 1.00 45.09 69 ASN A N 1
ATOM 545 C CA . ASN A 1 69 ? 8.075 7.352 36.920 1.00 45.09 69 ASN A CA 1
ATOM 546 C C . ASN A 1 69 ? 6.636 7.254 37.483 1.00 45.09 69 ASN A C 1
ATOM 548 O O . ASN A 1 69 ? 5.823 8.159 37.292 1.00 45.09 69 ASN A O 1
ATOM 552 N N . PRO A 1 70 ? 6.319 6.199 38.256 1.00 45.09 70 PRO A N 1
ATOM 553 C CA . PRO A 1 70 ? 4.954 5.831 38.603 1.00 45.09 70 PRO A CA 1
ATOM 554 C C . PRO A 1 70 ? 4.395 6.722 39.726 1.00 45.09 70 PRO A C 1
ATOM 556 O O . PRO A 1 70 ? 4.556 6.433 40.909 1.00 45.09 70 PRO A O 1
ATOM 559 N N . SER A 1 71 ? 3.695 7.801 39.377 1.00 38.34 71 SER A N 1
ATOM 560 C CA . SER A 1 71 ? 2.648 8.411 40.219 1.00 38.34 71 SER A CA 1
ATOM 561 C C . SER A 1 71 ? 1.804 9.413 39.421 1.00 38.34 71 SER A C 1
ATOM 563 O O . SER A 1 71 ? 2.331 10.466 39.078 1.00 38.34 71 SER A O 1
ATOM 565 N N . PRO A 1 72 ? 0.497 9.183 39.170 1.00 43.28 72 PRO A N 1
ATOM 566 C CA . PRO A 1 72 ? -0.300 7.980 39.352 1.00 43.28 72 PRO A CA 1
ATOM 567 C C . PRO A 1 72 ? -0.700 7.358 38.003 1.00 43.28 72 PRO A C 1
ATOM 569 O O . PRO A 1 72 ? -1.632 7.804 37.333 1.00 43.28 72 PRO A O 1
ATOM 572 N N . LEU A 1 73 ? -0.109 6.199 37.712 1.00 44.03 73 LEU A N 1
ATOM 573 C CA . LEU A 1 73 ? -0.695 5.147 36.870 1.00 44.03 73 LEU A CA 1
ATOM 574 C C . LEU A 1 73 ? -1.899 4.452 37.560 1.00 44.03 73 LEU A C 1
ATOM 576 O O . LEU A 1 73 ? -2.268 3.335 37.216 1.00 44.03 73 LEU A O 1
ATOM 580 N N . SER A 1 74 ? -2.551 5.118 38.524 1.00 46.59 74 SER A N 1
ATOM 581 C CA . SER A 1 74 ? -3.839 4.711 39.103 1.00 46.59 74 SER A CA 1
ATOM 582 C C . SER A 1 74 ? -5.032 5.269 38.318 1.00 46.59 74 SER A C 1
ATOM 584 O O . SER A 1 74 ? -6.136 5.361 38.854 1.00 46.59 74 SER A O 1
ATOM 586 N N . ARG A 1 75 ? -4.818 5.726 37.081 1.00 58.56 75 ARG A N 1
ATOM 587 C CA . ARG A 1 75 ? -5.913 6.127 36.201 1.00 58.56 75 ARG A CA 1
ATOM 588 C C . ARG A 1 75 ? -6.445 4.871 35.533 1.00 58.56 75 ARG A C 1
ATOM 590 O O . ARG A 1 75 ? -5.682 4.147 34.895 1.00 58.56 75 ARG A O 1
ATOM 597 N N . ASP A 1 76 ? -7.735 4.612 35.715 1.00 66.62 76 ASP A N 1
ATOM 598 C CA . ASP A 1 76 ? -8.422 3.538 35.008 1.00 66.62 76 ASP A CA 1
ATOM 599 C C . ASP A 1 76 ? -8.244 3.784 33.493 1.00 66.62 76 ASP A C 1
ATOM 601 O O . ASP A 1 76 ? -8.664 4.827 32.970 1.00 66.62 76 ASP A O 1
ATOM 605 N N . SER A 1 77 ? -7.538 2.879 32.812 1.00 71.69 77 SER A N 1
ATOM 606 C CA . SER A 1 77 ? -7.194 3.018 31.394 1.00 71.69 77 SER A CA 1
ATOM 607 C C . SER A 1 77 ? -7.169 1.671 30.687 1.00 71.69 77 SER A C 1
ATOM 609 O O . SER A 1 77 ? -6.981 0.622 31.309 1.00 71.69 77 SER A O 1
ATOM 611 N N . ILE A 1 78 ? -7.346 1.702 29.372 1.00 74.00 78 ILE A N 1
ATOM 612 C CA . ILE A 1 78 ? -7.207 0.530 28.511 1.00 74.00 78 ILE A CA 1
ATOM 613 C C . ILE A 1 78 ? -6.437 0.920 27.259 1.00 74.00 78 ILE A C 1
ATOM 615 O O . ILE A 1 78 ? -6.805 1.869 26.564 1.00 74.00 78 ILE A O 1
ATOM 619 N N . ALA A 1 79 ? -5.371 0.179 26.975 1.00 78.50 79 ALA A N 1
ATOM 620 C CA . ALA A 1 79 ? -4.660 0.292 25.720 1.00 78.50 79 ALA A CA 1
ATOM 621 C C . ALA A 1 79 ? -5.116 -0.798 24.752 1.00 78.50 79 ALA A C 1
ATOM 623 O O . ALA A 1 79 ? -5.251 -1.969 25.123 1.00 78.50 79 ALA A O 1
ATOM 624 N N . VAL A 1 80 ? -5.337 -0.413 23.501 1.00 78.69 80 VAL A N 1
ATOM 625 C CA . VAL A 1 80 ? -5.580 -1.328 22.393 1.00 78.69 80 VAL A CA 1
ATOM 626 C C . VAL A 1 80 ? -4.565 -1.097 21.281 1.00 78.69 80 VAL A C 1
ATOM 628 O O . VAL A 1 80 ? -4.066 0.006 21.085 1.00 78.69 80 VAL A O 1
ATOM 631 N N . MET A 1 81 ? -4.276 -2.150 20.533 1.00 80.69 81 MET A N 1
ATOM 632 C CA . MET A 1 81 ? -3.591 -2.088 19.254 1.00 80.69 81 MET A CA 1
ATOM 633 C C . MET A 1 81 ? -4.589 -2.370 18.148 1.00 80.69 81 MET A C 1
ATOM 635 O O . MET A 1 81 ? -5.171 -3.455 18.120 1.00 80.69 81 MET A O 1
ATOM 639 N N . VAL A 1 82 ? -4.766 -1.432 17.220 1.00 78.75 82 VAL A N 1
ATOM 640 C CA . VAL A 1 82 ? -5.459 -1.742 15.967 1.00 78.75 82 VAL A CA 1
ATOM 641 C C . VAL A 1 82 ? -4.525 -2.546 15.093 1.00 78.75 82 VAL A C 1
ATOM 643 O O . VAL A 1 82 ? -3.435 -2.080 14.775 1.00 78.75 82 VAL A O 1
ATOM 646 N N . ARG A 1 83 ? -4.955 -3.752 14.732 1.00 79.88 83 ARG A N 1
ATOM 647 C CA . ARG A 1 83 ? -4.214 -4.657 13.857 1.00 79.88 83 ARG A CA 1
ATOM 648 C C . ARG A 1 83 ? -4.838 -4.575 12.486 1.00 79.88 83 ARG A C 1
ATOM 650 O O . ARG A 1 83 ? -6.048 -4.738 12.358 1.00 79.88 83 ARG A O 1
ATOM 657 N N . ILE A 1 84 ? -4.019 -4.322 11.482 1.00 83.12 84 ILE A N 1
ATOM 658 C CA . ILE A 1 84 ? -4.431 -4.351 10.088 1.00 83.12 84 ILE A CA 1
ATOM 659 C C . ILE A 1 84 ? -3.446 -5.256 9.378 1.00 83.12 84 ILE A C 1
ATOM 661 O O . ILE A 1 84 ? -2.248 -4.999 9.424 1.00 83.12 84 ILE A O 1
ATOM 665 N N . ASN A 1 85 ? -3.951 -6.304 8.749 1.00 88.25 85 ASN A N 1
ATOM 666 C CA . ASN A 1 85 ? -3.164 -7.253 7.990 1.00 88.25 85 ASN A CA 1
ATOM 667 C C . ASN A 1 85 ? -3.826 -7.482 6.634 1.00 88.25 85 ASN A C 1
ATOM 669 O O . ASN A 1 85 ? -5.053 -7.516 6.557 1.00 88.25 85 ASN A O 1
ATOM 673 N N . SER A 1 86 ? -3.056 -7.705 5.577 1.00 87.69 86 SER A N 1
ATOM 674 C CA . SER A 1 86 ? -3.627 -8.200 4.332 1.00 87.69 86 SER A CA 1
ATOM 675 C C . SER A 1 86 ? -2.846 -9.341 3.730 1.00 87.69 86 SER A C 1
ATOM 677 O O . SER A 1 86 ? -1.638 -9.251 3.560 1.00 87.69 86 SER A O 1
ATOM 679 N N . VAL A 1 87 ? -3.566 -10.399 3.370 1.00 88.38 87 VAL A N 1
ATOM 680 C CA . VAL A 1 87 ? -3.003 -11.622 2.803 1.00 88.38 87 VAL A CA 1
ATOM 681 C C . VAL A 1 87 ? -3.916 -12.099 1.685 1.00 88.38 87 VAL A C 1
ATOM 683 O O . VAL A 1 87 ? -5.123 -12.245 1.874 1.00 88.38 87 VAL A O 1
ATOM 686 N N . ASN A 1 88 ? -3.348 -12.377 0.513 1.00 89.75 88 ASN A N 1
ATOM 687 C CA . ASN A 1 88 ? -4.053 -12.992 -0.616 1.00 89.75 88 ASN A CA 1
ATOM 688 C C . ASN A 1 88 ? -5.326 -12.256 -1.083 1.00 89.75 88 ASN A C 1
ATOM 690 O O . ASN A 1 88 ? -6.224 -12.871 -1.661 1.00 89.75 88 ASN A O 1
ATOM 694 N N . GLY A 1 89 ? -5.379 -10.937 -0.902 1.00 92.06 89 GLY A N 1
ATOM 695 C CA . GLY A 1 89 ? -6.523 -10.097 -1.271 1.00 92.06 89 GLY A CA 1
ATOM 696 C C . GLY A 1 89 ? -7.603 -10.017 -0.196 1.00 92.06 89 GLY A C 1
ATOM 697 O O . GLY A 1 89 ? -8.686 -9.504 -0.459 1.00 92.06 89 GLY A O 1
ATOM 698 N N . ILE A 1 90 ? -7.323 -10.504 1.011 1.00 93.56 90 ILE A N 1
ATOM 699 C CA . ILE A 1 90 ? -8.167 -10.326 2.190 1.00 93.56 90 ILE A CA 1
ATOM 700 C C . ILE A 1 90 ? -7.490 -9.299 3.087 1.00 93.56 90 ILE A C 1
ATOM 702 O O . ILE A 1 90 ? -6.326 -9.464 3.434 1.00 93.56 90 ILE A O 1
ATOM 706 N N . LEU A 1 91 ? -8.218 -8.252 3.454 1.00 93.69 91 LEU A N 1
ATOM 707 C CA . LEU A 1 91 ? -7.841 -7.265 4.454 1.00 93.69 91 LEU A CA 1
ATOM 708 C C . LEU A 1 91 ? -8.531 -7.629 5.770 1.00 93.69 91 LEU A C 1
ATOM 710 O O . LEU A 1 91 ? -9.746 -7.490 5.891 1.00 93.69 91 LEU A O 1
ATOM 714 N N . SER A 1 92 ? -7.747 -8.076 6.741 1.00 93.94 92 SER A N 1
ATOM 715 C CA . SER A 1 92 ? -8.184 -8.313 8.110 1.00 93.94 92 SER A CA 1
ATOM 716 C C . SER A 1 92 ? -7.871 -7.089 8.953 1.00 93.94 92 SER A C 1
ATOM 718 O O . SER A 1 92 ? -6.738 -6.602 8.955 1.00 93.94 92 SER A O 1
ATOM 720 N N . TYR A 1 93 ? -8.856 -6.565 9.668 1.00 91.62 93 TYR A N 1
ATOM 721 C CA . TYR A 1 93 ? -8.646 -5.432 10.557 1.00 91.62 93 TYR A CA 1
ATOM 722 C C . TYR A 1 93 ? -9.455 -5.570 11.838 1.00 91.62 93 TYR A C 1
ATOM 724 O O . TYR A 1 93 ? -10.535 -6.158 11.860 1.00 91.62 93 TYR A O 1
ATOM 732 N N . GLY A 1 94 ? -8.918 -5.042 12.929 1.00 91.44 94 GLY A N 1
ATOM 733 C CA . GLY A 1 94 ? -9.518 -5.206 14.241 1.00 91.44 94 GLY A CA 1
ATOM 734 C C . GLY A 1 94 ? -8.721 -4.551 15.342 1.00 91.44 94 GLY A C 1
ATOM 735 O O . GLY A 1 94 ? -7.911 -3.660 15.092 1.00 91.44 94 GLY A O 1
ATOM 736 N N . TYR A 1 95 ? -8.936 -5.015 16.564 1.00 88.69 95 TYR A N 1
ATOM 737 C CA . TYR A 1 95 ? -8.244 -4.509 17.739 1.00 88.69 95 TYR A CA 1
ATOM 738 C C . TYR A 1 95 ? -7.749 -5.656 18.618 1.00 88.69 95 TYR A C 1
ATOM 740 O O . TYR A 1 95 ? -8.268 -6.772 18.587 1.00 88.69 95 TYR A O 1
ATOM 748 N N . ARG A 1 96 ? -6.750 -5.357 19.441 1.00 89.25 96 ARG A N 1
ATOM 749 C CA . ARG A 1 96 ? -6.252 -6.213 20.513 1.00 89.25 96 ARG A CA 1
ATOM 750 C C . ARG A 1 96 ? -6.067 -5.379 21.765 1.00 89.25 96 ARG A C 1
ATOM 752 O O . ARG A 1 96 ? -5.395 -4.363 21.702 1.00 89.25 96 ARG A O 1
ATOM 759 N N . VAL A 1 97 ? -6.586 -5.812 22.906 1.00 86.12 97 VAL A N 1
ATOM 760 C CA . VAL A 1 97 ? -6.294 -5.176 24.197 1.00 86.12 97 VAL A CA 1
ATOM 761 C C . VAL A 1 97 ? -4.858 -5.511 24.599 1.00 86.12 97 VAL A C 1
ATOM 763 O O . VAL A 1 97 ? -4.510 -6.686 24.733 1.00 86.12 97 VAL A O 1
ATOM 766 N N . THR A 1 98 ? -4.015 -4.501 24.790 1.00 82.44 98 THR A N 1
ATOM 767 C CA . THR A 1 98 ? -2.586 -4.675 25.101 1.00 82.44 98 THR A CA 1
ATOM 768 C C . THR A 1 98 ? -2.242 -4.383 26.545 1.00 82.44 98 THR A C 1
ATOM 770 O O . THR A 1 98 ? -1.371 -5.045 27.102 1.00 82.44 98 THR A O 1
ATOM 773 N N . SER A 1 99 ? -2.946 -3.452 27.180 1.00 81.75 99 SER A N 1
ATOM 774 C CA . SER A 1 99 ? -2.803 -3.201 28.608 1.00 81.75 99 SER A CA 1
ATOM 775 C C . SER A 1 99 ? -4.102 -2.681 29.205 1.00 81.75 99 SER A C 1
ATOM 777 O O . SER A 1 99 ? -5.000 -2.214 28.502 1.00 81.75 99 SER A O 1
ATOM 779 N N . MET A 1 100 ? -4.214 -2.809 30.522 1.00 80.88 100 MET A N 1
ATOM 780 C CA . MET A 1 100 ? -5.311 -2.254 31.295 1.00 80.88 100 MET A CA 1
ATOM 781 C C . MET A 1 100 ? -4.800 -1.916 32.687 1.00 80.88 100 MET A C 1
ATOM 783 O O . MET A 1 100 ? -4.078 -2.711 33.290 1.00 80.88 100 MET A O 1
ATOM 787 N N . THR A 1 101 ? -5.174 -0.749 33.190 1.00 79.88 101 THR A N 1
ATOM 788 C CA . THR A 1 101 ? -4.864 -0.306 34.550 1.00 79.88 101 THR A CA 1
ATOM 789 C C . THR A 1 101 ? -6.158 0.015 35.279 1.00 79.88 101 THR A C 1
ATOM 791 O O . THR A 1 101 ? -7.101 0.523 34.675 1.00 79.88 101 THR A O 1
ATOM 794 N N . GLY A 1 102 ? -6.197 -0.268 36.582 1.00 77.50 102 GLY A N 1
ATOM 795 C CA . GLY A 1 102 ? -7.362 0.012 37.417 1.00 77.50 102 GLY A CA 1
ATOM 796 C C . GLY A 1 102 ? -8.551 -0.919 37.155 1.00 77.50 102 GLY A C 1
ATOM 797 O O . GLY A 1 102 ? -8.371 -2.096 36.839 1.00 77.50 102 GLY A O 1
ATOM 798 N N . SER A 1 103 ? -9.770 -0.411 37.343 1.00 78.00 103 SER A N 1
ATOM 799 C CA . SER A 1 103 ? -10.991 -1.192 37.105 1.00 78.00 103 SER A CA 1
ATOM 800 C C . SER A 1 103 ? -11.289 -1.307 35.605 1.00 78.00 103 SER A C 1
ATOM 802 O O . SER A 1 103 ? -11.117 -0.325 34.878 1.00 78.00 103 SER A O 1
ATOM 804 N N . PRO A 1 104 ? -11.772 -2.464 35.115 1.00 77.31 104 PRO A N 1
ATOM 805 C CA . PRO A 1 104 ? -12.194 -2.583 33.727 1.00 77.31 104 PRO A CA 1
ATOM 806 C C . PRO A 1 104 ? -13.399 -1.667 33.451 1.00 77.31 104 PRO A C 1
ATOM 808 O O . PRO A 1 104 ? -14.285 -1.552 34.306 1.00 77.31 104 PRO A O 1
ATOM 811 N N . PRO A 1 105 ? -13.469 -1.022 32.272 1.00 80.56 105 PRO A N 1
ATOM 812 C CA . PRO A 1 105 ? -14.662 -0.287 31.877 1.00 80.56 105 PRO A CA 1
ATOM 813 C C . PRO 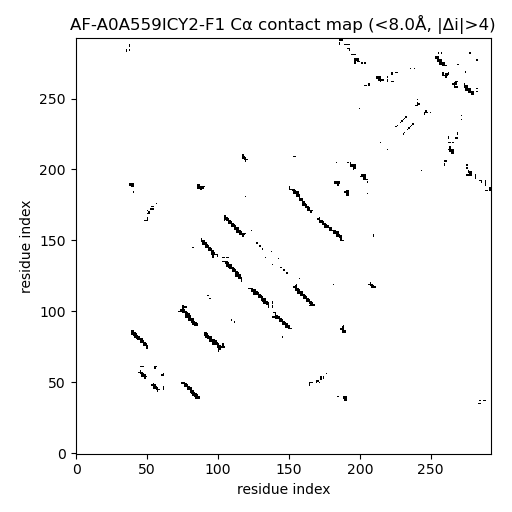A 1 105 ? -15.840 -1.247 31.686 1.00 80.56 105 PRO A C 1
ATOM 815 O O . PRO A 1 105 ? -15.664 -2.427 31.387 1.00 80.56 105 PRO A O 1
ATOM 818 N N . ASN A 1 106 ? -17.062 -0.730 31.792 1.00 85.06 106 ASN A N 1
ATOM 819 C CA . ASN A 1 106 ? -18.278 -1.504 31.538 1.00 85.06 106 ASN A CA 1
ATOM 820 C C . ASN A 1 106 ? -18.386 -1.913 30.064 1.00 85.06 106 ASN A C 1
ATOM 822 O O . ASN A 1 106 ? -18.909 -2.979 29.727 1.00 85.06 106 ASN A O 1
ATOM 826 N N . ARG A 1 107 ? -17.939 -1.013 29.184 1.00 86.56 107 ARG A N 1
ATOM 827 C CA . ARG A 1 107 ? -17.967 -1.184 27.738 1.00 86.56 107 ARG A CA 1
ATOM 828 C C . ARG A 1 107 ? -16.834 -0.397 27.092 1.00 86.56 107 ARG A C 1
ATOM 830 O O . ARG A 1 107 ? -16.567 0.742 27.469 1.00 86.56 107 ARG A O 1
ATOM 837 N N . LEU A 1 108 ? -16.235 -0.988 26.071 1.00 86.31 108 LEU A N 1
ATOM 838 C CA . LEU A 1 108 ? -15.411 -0.300 25.087 1.00 86.31 108 LEU A CA 1
ATOM 839 C C . LEU A 1 108 ? -16.098 -0.429 23.730 1.00 86.31 108 LEU A C 1
ATOM 841 O O . LEU A 1 108 ? -16.577 -1.502 23.373 1.00 86.31 108 LEU A O 1
ATOM 845 N N . THR A 1 109 ? -16.132 0.659 22.977 1.00 89.06 109 THR A N 1
ATOM 846 C CA . THR A 1 109 ? -16.499 0.649 21.565 1.00 89.06 109 THR A CA 1
ATOM 847 C C . THR A 1 109 ? -15.261 0.991 20.763 1.00 89.06 109 THR A C 1
ATOM 849 O O . THR A 1 109 ? -14.611 1.996 21.046 1.00 89.06 109 THR A O 1
ATOM 852 N N . VAL A 1 110 ? -14.931 0.165 19.777 1.00 87.81 110 VAL A N 1
ATOM 853 C CA . VAL A 1 110 ? -13.857 0.442 18.818 1.00 87.81 110 VAL A CA 1
ATOM 854 C C . VAL A 1 110 ? -14.467 0.379 17.434 1.00 87.81 110 VAL A C 1
ATOM 856 O O . VAL A 1 110 ? -15.144 -0.589 17.114 1.00 87.81 110 VAL A O 1
ATOM 859 N N . THR A 1 111 ? -14.230 1.390 16.614 1.00 90.19 111 THR A N 1
ATOM 860 C CA . THR A 1 111 ? -14.611 1.401 15.205 1.00 90.19 111 THR A CA 1
ATOM 861 C C . THR A 1 111 ? -13.361 1.559 14.367 1.00 90.19 111 THR A C 1
ATOM 863 O O . THR A 1 111 ? -12.564 2.461 14.611 1.00 90.19 111 THR A O 1
ATOM 866 N N . VAL A 1 112 ? -13.196 0.702 13.364 1.00 89.81 112 VAL A N 1
ATOM 867 C CA . VAL A 1 112 ? -12.148 0.845 12.349 1.00 89.81 112 VAL A CA 1
ATOM 868 C C . VAL A 1 112 ? -12.820 0.972 10.989 1.00 89.81 112 VAL A C 1
ATOM 870 O O . VAL A 1 112 ? -13.671 0.163 10.618 1.00 89.81 112 VAL A O 1
ATOM 873 N N . THR A 1 113 ? -12.421 2.000 10.249 1.00 91.75 113 THR A N 1
ATOM 874 C CA . THR A 1 113 ? -12.996 2.401 8.966 1.00 91.75 113 THR A CA 1
ATOM 875 C C . THR A 1 113 ? -11.880 2.451 7.923 1.00 91.75 113 THR A C 1
ATOM 877 O O . THR A 1 113 ? -11.190 3.469 7.802 1.00 91.75 113 THR A O 1
ATOM 880 N N . PRO A 1 114 ? -11.660 1.359 7.168 1.00 92.19 114 PRO A N 1
ATOM 881 C CA . PRO A 1 114 ? -10.794 1.383 5.999 1.00 92.19 114 PRO A CA 1
ATOM 882 C C . PRO A 1 114 ? -11.334 2.352 4.944 1.00 92.19 114 PRO A C 1
ATOM 884 O O . PRO A 1 114 ? -12.531 2.366 4.634 1.00 92.19 114 PRO A O 1
ATOM 887 N N . GLN A 1 115 ? -10.444 3.137 4.353 1.00 93.56 115 GLN A N 1
ATOM 888 C CA . GLN A 1 115 ? -10.756 4.085 3.293 1.00 93.56 115 GLN A CA 1
ATOM 889 C C . GLN A 1 115 ? -9.809 3.893 2.114 1.00 93.56 115 GLN A C 1
ATOM 891 O O . GLN A 1 115 ? -8.648 3.526 2.294 1.00 93.56 115 GLN A O 1
ATOM 896 N N . VAL A 1 116 ? -10.291 4.173 0.904 1.00 95.38 116 VAL A N 1
ATOM 897 C CA . VAL A 1 116 ? -9.524 3.984 -0.330 1.00 95.38 116 VAL A CA 1
ATOM 898 C C . VAL A 1 116 ? -9.599 5.178 -1.271 1.00 95.38 116 VAL A C 1
ATOM 900 O O . VAL A 1 116 ? -10.598 5.900 -1.317 1.00 95.38 116 VAL A O 1
ATOM 903 N N . ASN A 1 117 ? -8.551 5.355 -2.074 1.00 95.75 117 ASN A N 1
ATOM 904 C CA . ASN A 1 117 ? -8.585 6.202 -3.261 1.00 95.75 117 ASN A CA 1
ATOM 905 C C . ASN A 1 117 ? -7.668 5.648 -4.364 1.00 95.75 117 ASN A C 1
ATOM 907 O O . ASN A 1 117 ? -6.663 4.989 -4.096 1.00 95.75 117 ASN A O 1
ATOM 911 N N . LYS A 1 118 ? -7.987 5.959 -5.623 1.00 95.81 118 LYS A N 1
ATOM 912 C CA . LYS A 1 118 ? -7.123 5.691 -6.784 1.00 95.81 118 LYS A CA 1
ATOM 913 C C . LYS A 1 118 ? -6.024 6.737 -6.976 1.00 95.81 118 LYS A C 1
ATOM 915 O O . LYS A 1 118 ? -5.121 6.520 -7.772 1.00 95.81 118 LYS A O 1
ATOM 920 N N . HIS A 1 119 ? -6.086 7.856 -6.269 1.00 95.31 119 HIS A N 1
ATOM 921 C CA . HIS A 1 119 ? -5.162 8.979 -6.325 1.00 95.31 119 HIS A CA 1
ATOM 922 C C . HIS A 1 119 ? -4.601 9.242 -4.931 1.00 95.31 119 HIS A C 1
ATOM 924 O O . HIS A 1 119 ? -5.355 9.417 -3.974 1.00 95.31 119 HIS A O 1
ATOM 930 N N . LYS A 1 120 ? -3.276 9.334 -4.837 1.00 91.44 120 LYS A N 1
ATOM 931 C CA . LYS A 1 120 ? -2.541 9.446 -3.570 1.00 91.44 120 LYS A CA 1
ATOM 932 C C . LYS A 1 120 ? -3.007 10.615 -2.688 1.00 91.44 120 LYS A C 1
ATOM 934 O O . LYS A 1 120 ? -3.132 10.461 -1.473 1.00 91.44 120 LYS A O 1
ATOM 939 N N . ASN A 1 121 ? -3.299 11.755 -3.319 1.00 89.38 121 ASN A N 1
ATOM 940 C CA . ASN A 1 121 ? -3.553 13.040 -2.656 1.00 89.38 121 ASN A CA 1
ATOM 941 C C . ASN A 1 121 ? -5.029 13.487 -2.675 1.00 89.38 121 ASN A C 1
ATOM 943 O O . ASN A 1 121 ? -5.317 14.611 -2.271 1.00 89.38 121 ASN A O 1
ATOM 947 N N . ASN A 1 122 ? -5.959 12.652 -3.149 1.00 92.50 122 ASN A N 1
ATOM 948 C CA . ASN A 1 122 ? -7.384 13.005 -3.182 1.00 92.50 122 ASN A CA 1
ATOM 949 C C . ASN A 1 122 ? -8.105 12.566 -1.899 1.00 92.50 122 ASN A C 1
ATOM 951 O O . ASN A 1 122 ? -7.571 11.804 -1.097 1.00 92.50 122 ASN A O 1
ATOM 955 N N . ALA A 1 123 ? -9.346 13.027 -1.722 1.00 91.94 123 ALA A N 1
ATOM 956 C CA . ALA A 1 123 ? -10.199 12.628 -0.605 1.00 91.94 123 ALA A CA 1
ATOM 957 C C . ALA A 1 123 ? -10.538 11.131 -0.663 1.00 91.94 123 ALA A C 1
ATOM 959 O O . ALA A 1 123 ? -11.070 10.646 -1.661 1.00 91.94 123 ALA A O 1
ATOM 960 N N . TYR A 1 124 ? -10.241 10.392 0.403 1.00 93.56 124 TYR A N 1
ATOM 961 C CA . TYR A 1 124 ? -10.480 8.954 0.463 1.00 93.56 124 TYR A CA 1
ATOM 962 C C . TYR A 1 124 ? -11.960 8.672 0.715 1.00 93.56 124 TYR A C 1
ATOM 964 O O . TYR A 1 124 ? -12.625 9.374 1.473 1.00 93.56 124 TYR A O 1
ATOM 972 N N . SER A 1 125 ? -12.483 7.646 0.049 1.00 93.88 125 SER A N 1
ATOM 973 C CA . SER A 1 125 ? -13.851 7.173 0.256 1.00 93.88 125 SER A CA 1
ATOM 974 C C . SER A 1 125 ? -13.846 6.015 1.239 1.00 93.88 125 SER A C 1
ATOM 976 O O . SER A 1 125 ? -12.940 5.182 1.213 1.00 93.88 125 SER A O 1
ATOM 978 N N . GLN A 1 126 ? -14.866 5.941 2.090 1.00 94.38 126 GLN A N 1
ATOM 979 C CA . GLN A 1 126 ? -15.052 4.797 2.973 1.00 94.38 126 GLN A CA 1
ATOM 980 C C . GLN A 1 126 ? -15.201 3.518 2.143 1.00 94.38 126 GLN A C 1
ATOM 982 O O . GLN A 1 126 ? -16.068 3.428 1.276 1.00 94.38 126 GLN A O 1
ATOM 987 N N . TYR A 1 127 ? -14.346 2.537 2.420 1.00 93.69 127 TYR A N 1
ATOM 988 C CA . TYR A 1 127 ? -14.411 1.215 1.804 1.00 93.69 127 TYR A CA 1
ATOM 989 C C . TYR A 1 127 ? -15.291 0.269 2.619 1.00 93.69 127 TYR A C 1
ATOM 991 O O . TYR A 1 127 ? -16.065 -0.515 2.080 1.00 93.69 127 TYR A O 1
ATOM 999 N N . GLY A 1 128 ? -15.183 0.373 3.940 1.00 91.50 128 GLY A N 1
ATOM 1000 C CA . GLY A 1 128 ? -15.959 -0.392 4.900 1.00 91.50 128 GLY A CA 1
ATOM 1001 C C . GLY A 1 128 ? -15.863 0.248 6.275 1.00 91.50 128 GLY A C 1
ATOM 1002 O O . GLY A 1 128 ? -15.173 1.248 6.463 1.00 91.50 128 GLY A O 1
ATOM 1003 N N . SER A 1 129 ? -16.575 -0.314 7.237 1.00 93.50 129 SER A N 1
ATOM 1004 C CA . SER A 1 129 ? -16.438 0.047 8.642 1.00 93.50 129 SER A CA 1
ATOM 1005 C C . SER A 1 129 ? -16.932 -1.111 9.489 1.00 93.50 129 SER A C 1
ATOM 1007 O O . SER A 1 129 ? -17.830 -1.846 9.073 1.00 93.50 129 SER A O 1
ATOM 1009 N N . HIS A 1 130 ? -16.327 -1.296 10.653 1.00 95.38 130 HIS A N 1
ATOM 1010 C CA . HIS A 1 130 ? -16.833 -2.232 11.639 1.00 95.38 130 HIS A CA 1
ATOM 1011 C C . HIS A 1 130 ? -16.661 -1.663 13.037 1.00 95.38 130 HIS A C 1
ATOM 1013 O O . HIS A 1 130 ? -15.613 -1.092 13.346 1.00 95.38 130 HIS A O 1
ATOM 1019 N N . THR A 1 131 ? -17.693 -1.845 13.858 1.00 94.12 131 THR A N 1
ATOM 1020 C CA . THR A 1 131 ? -17.743 -1.392 15.243 1.00 94.12 131 THR A CA 1
ATOM 1021 C C . THR A 1 131 ? -17.871 -2.596 16.164 1.00 94.12 131 THR A C 1
ATOM 1023 O O . THR A 1 131 ? -18.856 -3.329 16.104 1.00 94.12 131 THR A O 1
ATOM 1026 N N . TRP A 1 132 ? -16.891 -2.767 17.044 1.00 92.94 132 TRP A N 1
ATOM 1027 C CA . TRP A 1 132 ? -16.893 -3.773 18.096 1.00 92.94 132 TRP A CA 1
ATOM 1028 C C . TRP A 1 132 ? -17.427 -3.183 19.395 1.00 92.94 132 TRP A C 1
ATOM 1030 O O . TRP A 1 132 ? -16.972 -2.125 19.833 1.00 92.94 132 TRP A O 1
ATOM 1040 N N . TYR A 1 133 ? -18.348 -3.903 20.035 1.00 91.06 133 TYR A N 1
ATOM 1041 C CA . TYR A 1 133 ? -18.869 -3.585 21.364 1.00 91.06 133 TYR A CA 1
ATOM 1042 C C . TYR A 1 133 ? -18.306 -4.578 22.378 1.00 91.06 133 TYR A C 1
ATOM 1044 O O . TYR A 1 133 ? -18.840 -5.669 22.579 1.00 91.06 133 TYR A O 1
ATOM 1052 N N . VAL A 1 134 ? -17.213 -4.197 23.028 1.00 87.88 134 VAL A N 1
ATOM 1053 C CA . VAL A 1 134 ? -16.499 -5.048 23.979 1.00 87.88 134 VAL A CA 1
ATOM 1054 C C . VAL A 1 134 ? -17.107 -4.862 25.361 1.00 87.88 134 VAL A C 1
ATOM 1056 O O . VAL A 1 134 ? -17.027 -3.781 25.944 1.00 87.88 134 VAL A O 1
ATOM 1059 N N . ASN A 1 135 ? -17.740 -5.906 25.884 1.00 85.00 135 ASN A N 1
ATOM 1060 C CA . ASN A 1 135 ? -18.275 -5.917 27.245 1.00 85.00 135 ASN A CA 1
ATOM 1061 C C . ASN A 1 135 ? -17.203 -6.324 28.272 1.00 85.00 135 ASN A C 1
ATOM 1063 O O . ASN A 1 135 ? -16.143 -6.841 27.917 1.00 85.00 135 ASN A O 1
ATOM 1067 N N . THR A 1 136 ? -17.500 -6.131 29.556 1.00 79.19 136 THR A N 1
ATOM 1068 C CA . THR A 1 136 ? -16.610 -6.464 30.687 1.00 79.19 136 THR A CA 1
ATOM 1069 C C . THR A 1 136 ? -16.049 -7.881 30.654 1.00 79.19 136 THR A C 1
ATOM 1071 O O . THR A 1 136 ? -14.875 -8.068 30.952 1.00 79.19 136 THR A O 1
ATOM 1074 N N . ASN A 1 137 ? -16.840 -8.878 30.254 1.00 81.38 137 ASN A N 1
ATOM 1075 C CA . ASN A 1 137 ? -16.389 -10.276 30.212 1.00 81.38 137 ASN A CA 1
ATOM 1076 C C . ASN A 1 137 ? -15.267 -10.500 29.180 1.00 81.38 137 ASN A C 1
ATOM 1078 O O . ASN A 1 137 ? -14.413 -11.378 29.343 1.00 81.38 137 ASN A O 1
ATOM 1082 N N . ASN A 1 138 ? -15.253 -9.689 28.121 1.00 81.06 138 ASN A N 1
ATOM 1083 C CA . ASN A 1 138 ? -14.274 -9.750 27.040 1.00 81.06 138 ASN A CA 1
ATOM 1084 C C . ASN A 1 138 ? -13.156 -8.707 27.172 1.00 81.06 138 ASN A C 1
ATOM 1086 O O . ASN A 1 138 ? -12.133 -8.809 26.499 1.00 81.06 138 ASN A O 1
ATOM 1090 N N . LEU A 1 139 ? -13.290 -7.745 28.084 1.00 83.81 139 LEU A N 1
ATOM 1091 C CA . LEU A 1 139 ? -12.279 -6.732 28.371 1.00 83.81 139 LEU A CA 1
ATOM 1092 C C . LEU A 1 139 ? -11.161 -7.298 29.253 1.00 83.81 139 LEU A C 1
ATOM 1094 O O . LEU A 1 139 ? -11.111 -7.083 30.460 1.00 83.81 139 LEU A O 1
ATOM 1098 N N . ARG A 1 140 ? -10.228 -8.015 28.625 1.00 86.00 140 ARG A N 1
ATOM 1099 C CA . ARG A 1 140 ? -9.008 -8.530 29.259 1.00 86.00 140 ARG A CA 1
ATOM 1100 C C . ARG A 1 140 ? -7.809 -8.377 28.335 1.00 86.00 140 ARG A C 1
ATOM 1102 O O . ARG A 1 140 ? -7.951 -8.446 27.115 1.00 86.00 140 ARG A O 1
ATOM 1109 N N . VAL A 1 141 ? -6.623 -8.204 28.916 1.00 85.94 141 VAL A N 1
ATOM 1110 C CA . VAL A 1 141 ? -5.368 -8.131 28.154 1.00 85.94 141 VAL A CA 1
ATOM 1111 C C . VAL A 1 141 ? -5.211 -9.379 27.281 1.00 85.94 141 VAL A C 1
ATOM 1113 O O . VAL A 1 141 ? -5.451 -10.501 27.724 1.00 85.94 141 VAL A O 1
ATOM 1116 N N . GLY A 1 142 ? -4.839 -9.171 26.020 1.00 85.06 142 GLY A N 1
ATOM 1117 C CA . GLY A 1 142 ? -4.710 -10.216 25.009 1.00 85.06 142 GLY A CA 1
ATOM 1118 C C . GLY A 1 142 ? -5.995 -10.528 24.242 1.00 85.06 142 GLY A C 1
ATOM 1119 O O . GLY A 1 142 ? -5.902 -11.179 23.203 1.00 85.06 142 GLY A O 1
ATOM 1120 N N . TYR A 1 143 ? -7.166 -10.055 24.688 1.00 89.44 143 TYR A N 1
ATOM 1121 C CA . TYR A 1 143 ? -8.396 -10.202 23.911 1.00 89.44 143 TYR A CA 1
ATOM 1122 C C . TYR A 1 143 ? -8.287 -9.454 22.585 1.00 89.44 143 TYR A C 1
ATOM 1124 O O . TYR A 1 143 ? -7.794 -8.326 22.548 1.00 89.44 143 TYR A O 1
ATOM 1132 N N . GLN A 1 144 ? -8.757 -10.074 21.509 1.00 91.31 144 GLN A N 1
ATOM 1133 C CA . GLN A 1 144 ? -8.752 -9.485 20.180 1.00 91.31 144 GLN A CA 1
ATOM 1134 C C . GLN A 1 144 ? -9.964 -9.945 19.384 1.00 91.31 144 GLN A C 1
ATOM 1136 O O . GLN A 1 144 ? -10.401 -11.089 19.514 1.00 91.31 144 GLN A O 1
ATOM 1141 N N . GLU A 1 145 ? -10.442 -9.067 18.515 1.00 92.88 145 GLU A N 1
ATOM 1142 C CA . GLU A 1 145 ? -11.404 -9.397 17.472 1.00 92.88 145 GLU A CA 1
ATOM 1143 C C . GLU A 1 145 ? -10.982 -8.704 16.182 1.00 92.88 145 GLU A C 1
ATOM 1145 O O . GLU A 1 145 ? -10.458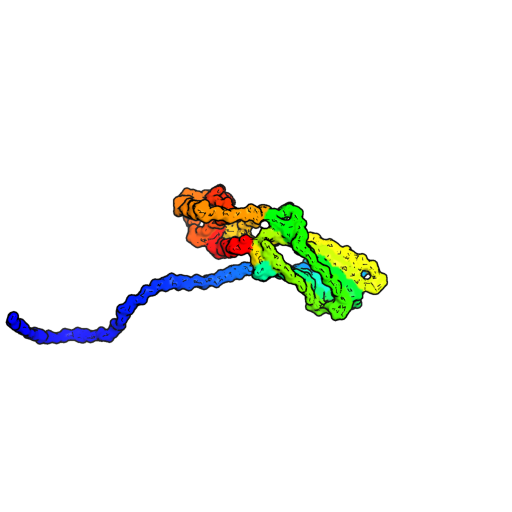 -7.587 16.199 1.00 92.88 145 GLU A O 1
ATOM 1150 N N . THR A 1 146 ? -11.204 -9.388 15.065 1.00 94.12 146 THR A N 1
ATOM 1151 C CA . THR A 1 146 ? -10.942 -8.889 13.718 1.00 94.12 146 THR A CA 1
ATOM 1152 C C . THR A 1 146 ? -12.127 -9.202 12.820 1.00 94.12 146 THR A C 1
ATOM 1154 O O . THR A 1 146 ? -12.905 -10.121 13.078 1.00 94.12 146 THR A O 1
ATOM 1157 N N . VAL A 1 147 ? -12.256 -8.428 11.753 1.00 95.62 147 VAL A N 1
ATOM 1158 C CA . VAL A 1 147 ? -13.158 -8.702 10.643 1.00 95.62 147 VAL A CA 1
ATOM 1159 C C . VAL A 1 147 ? -12.352 -8.715 9.356 1.00 95.62 147 VAL A C 1
ATOM 1161 O O . VAL A 1 147 ? -11.372 -7.981 9.218 1.00 95.62 147 VAL A O 1
ATOM 1164 N N . ASP A 1 148 ? -12.795 -9.534 8.414 1.00 95.44 148 ASP A N 1
ATOM 1165 C CA . ASP A 1 148 ? -12.170 -9.660 7.110 1.00 95.44 148 ASP A CA 1
ATOM 1166 C C . ASP A 1 148 ? -13.031 -8.976 6.049 1.00 95.44 148 ASP A C 1
ATOM 1168 O O . ASP A 1 148 ? -14.259 -9.088 6.036 1.00 95.44 148 ASP A O 1
ATOM 1172 N N . THR A 1 149 ? -12.378 -8.282 5.124 1.00 93.75 149 THR A N 1
ATOM 1173 C CA . THR A 1 149 ? -12.996 -7.749 3.911 1.00 93.75 149 THR A CA 1
ATOM 1174 C C . THR A 1 149 ? -12.128 -8.050 2.696 1.00 93.75 149 THR A C 1
ATOM 1176 O O . THR A 1 149 ? -10.911 -8.179 2.798 1.00 93.75 149 THR A O 1
ATOM 1179 N N . TYR A 1 150 ? -12.740 -8.173 1.523 1.00 94.38 150 TYR A N 1
ATOM 1180 C CA . TYR A 1 150 ? -12.003 -8.418 0.286 1.00 94.38 150 TYR A CA 1
ATOM 1181 C C . TYR A 1 150 ? -11.387 -7.120 -0.246 1.00 94.38 150 TYR A C 1
ATOM 1183 O O . TYR A 1 150 ? -12.030 -6.073 -0.209 1.00 94.38 150 TYR A O 1
ATOM 1191 N N . ILE A 1 151 ? -10.178 -7.181 -0.801 1.00 92.88 151 ILE A N 1
ATOM 1192 C CA . ILE A 1 151 ? -9.510 -6.075 -1.495 1.00 92.88 151 ILE A CA 1
ATOM 1193 C C . ILE A 1 151 ? -9.995 -6.057 -2.948 1.00 92.88 151 ILE A C 1
ATOM 1195 O O . ILE A 1 151 ? -9.508 -6.784 -3.810 1.00 92.88 151 ILE A O 1
ATOM 1199 N N . GLY A 1 152 ? -10.966 -5.190 -3.242 1.00 88.81 152 GLY A N 1
ATOM 1200 C CA . GLY A 1 152 ? -11.609 -5.105 -4.559 1.00 88.81 152 GLY A CA 1
ATOM 1201 C C . GLY A 1 152 ? -10.716 -4.566 -5.684 1.00 88.81 152 GLY A C 1
ATOM 1202 O O . GLY A 1 152 ? -11.103 -4.599 -6.851 1.00 88.81 152 GLY A O 1
ATOM 1203 N N . GLY A 1 153 ? -9.529 -4.049 -5.367 1.00 93.44 153 GLY A N 1
ATOM 1204 C CA . GLY A 1 153 ? -8.644 -3.439 -6.349 1.00 93.44 153 GLY A CA 1
ATOM 1205 C C . GLY A 1 153 ? -7.368 -2.866 -5.748 1.00 93.44 153 GLY A C 1
ATOM 1206 O O . GLY A 1 153 ? -7.287 -2.617 -4.545 1.00 93.44 153 GLY A O 1
ATOM 1207 N N . THR A 1 154 ? -6.417 -2.568 -6.628 1.00 95.75 154 THR A N 1
ATOM 1208 C CA . THR A 1 154 ? -5.217 -1.794 -6.302 1.00 95.75 154 THR A CA 1
ATOM 1209 C C . THR A 1 154 ? -5.598 -0.364 -5.940 1.00 95.75 154 THR A C 1
ATOM 1211 O O . THR A 1 154 ? -6.186 0.338 -6.767 1.00 95.75 154 THR A O 1
ATOM 1214 N N . ASN A 1 155 ? -5.323 0.063 -4.712 1.00 96.25 155 ASN A N 1
ATOM 1215 C CA . ASN A 1 155 ? -5.723 1.370 -4.189 1.00 96.25 155 ASN A CA 1
ATOM 1216 C C . ASN A 1 155 ? -4.667 1.909 -3.223 1.00 96.25 155 ASN A C 1
ATOM 1218 O O . ASN A 1 155 ? -3.902 1.147 -2.631 1.00 96.25 155 ASN A O 1
ATOM 1222 N N . TYR A 1 156 ? -4.682 3.221 -3.006 1.00 95.56 156 TYR A N 1
ATOM 1223 C CA . TYR A 1 156 ? -4.155 3.777 -1.769 1.00 95.56 156 TYR A CA 1
ATOM 1224 C C . TYR A 1 156 ? -5.153 3.498 -0.659 1.00 95.56 156 TYR A C 1
ATOM 1226 O O . TYR A 1 156 ? -6.341 3.775 -0.823 1.00 95.56 156 TYR A O 1
ATOM 1234 N N . TRP A 1 157 ? -4.663 2.992 0.462 1.00 92.88 157 TRP A N 1
ATOM 1235 C CA . TRP A 1 157 ? -5.457 2.685 1.640 1.00 92.88 157 TRP A CA 1
ATOM 1236 C C . TRP A 1 157 ? -5.095 3.604 2.794 1.00 92.88 157 TRP A C 1
ATOM 1238 O O . TRP A 1 157 ? -3.915 3.875 3.020 1.00 92.88 157 TRP A O 1
ATOM 1248 N N . ARG A 1 158 ? -6.113 4.037 3.536 1.00 90.56 158 ARG A N 1
ATOM 1249 C CA . ARG A 1 158 ? -6.000 4.679 4.848 1.00 90.56 158 ARG A CA 1
ATOM 1250 C C . ARG A 1 158 ? -6.926 3.993 5.829 1.00 90.56 158 ARG A C 1
ATOM 1252 O O . ARG A 1 158 ? -7.862 3.298 5.437 1.00 90.56 158 ARG A O 1
ATOM 1259 N N . PHE A 1 159 ? -6.668 4.215 7.105 1.00 86.50 159 PHE A N 1
ATOM 1260 C CA . PHE A 1 159 ? -7.471 3.656 8.176 1.00 86.50 159 PHE A CA 1
ATOM 1261 C C . PHE A 1 159 ? -7.811 4.768 9.141 1.00 86.50 159 PHE A C 1
ATOM 1263 O O . PHE A 1 159 ? -6.921 5.376 9.736 1.00 86.50 159 PHE A O 1
ATOM 1270 N N . GLN A 1 160 ? -9.108 5.011 9.269 1.00 85.81 160 GLN A N 1
ATOM 1271 C CA . GLN A 1 160 ? -9.650 5.825 10.334 1.00 85.81 160 GLN A CA 1
ATOM 1272 C C . GLN A 1 160 ? -10.092 4.920 11.459 1.00 85.81 160 GLN A C 1
ATOM 1274 O O . GLN A 1 160 ? -10.514 3.780 11.256 1.00 85.81 160 GLN A O 1
ATOM 1279 N N . MET A 1 161 ? -10.010 5.458 12.656 1.00 79.69 161 MET A N 1
ATOM 1280 C CA . MET A 1 161 ? -10.478 4.787 13.841 1.00 79.69 161 MET A CA 1
ATOM 1281 C C . MET A 1 161 ? -11.313 5.772 14.634 1.00 79.69 161 MET A C 1
ATOM 1283 O O . MET A 1 161 ? -11.078 6.985 14.595 1.00 79.69 161 MET A O 1
ATOM 1287 N N . SER A 1 162 ? -12.249 5.230 15.392 1.00 83.19 162 SER A N 1
ATOM 1288 C CA . SER A 1 162 ? -12.869 5.935 16.495 1.00 83.19 162 SER A CA 1
ATOM 1289 C C . SER A 1 162 ? -13.156 4.986 17.646 1.00 83.19 162 SER A C 1
ATOM 1291 O O . SER A 1 162 ? -13.134 3.766 17.485 1.00 83.19 162 SER A O 1
ATOM 1293 N N . GLY A 1 163 ? -13.386 5.524 18.835 1.00 80.62 163 GLY A N 1
ATOM 1294 C CA . GLY A 1 163 ? -13.743 4.693 19.974 1.00 80.62 163 GLY A CA 1
ATOM 1295 C C . GLY A 1 163 ? -14.344 5.475 21.123 1.00 80.62 163 GLY A C 1
ATOM 1296 O O . GLY A 1 163 ? -14.201 6.692 21.201 1.00 80.62 163 GLY A O 1
ATOM 1297 N N . GLU A 1 164 ? -15.021 4.746 22.001 1.00 82.00 164 GLU A N 1
ATOM 1298 C CA . GLU A 1 164 ? -15.688 5.272 23.187 1.00 82.00 164 GLU A CA 1
ATOM 1299 C C . GLU A 1 164 ? -15.505 4.301 24.349 1.00 82.00 164 GLU A C 1
ATOM 1301 O O . GLU A 1 164 ? -15.748 3.098 24.216 1.00 82.00 164 GLU A O 1
ATOM 1306 N N . ILE A 1 165 ? -15.121 4.826 25.507 1.00 79.75 165 ILE A N 1
ATOM 1307 C CA . ILE A 1 165 ? -14.999 4.063 26.746 1.00 79.75 165 ILE A CA 1
ATOM 1308 C C . ILE A 1 165 ? -16.100 4.462 27.723 1.00 79.75 165 ILE A C 1
ATOM 1310 O O . ILE A 1 165 ? -16.433 5.639 27.844 1.00 79.75 165 ILE A O 1
ATOM 1314 N N . TYR A 1 166 ? -16.656 3.467 28.409 1.00 83.12 166 TYR A N 1
ATOM 1315 C CA . TYR A 1 166 ? -17.783 3.635 29.317 1.00 83.12 166 TYR A CA 1
ATOM 1316 C C . TYR A 1 166 ? -17.428 3.109 30.708 1.00 83.12 166 TYR A C 1
ATOM 1318 O O . TYR A 1 166 ? -17.253 1.901 30.886 1.00 83.12 166 TYR A O 1
ATOM 1326 N N . TYR A 1 167 ? -17.409 3.992 31.705 1.00 79.31 167 TYR A N 1
ATOM 1327 C CA . TYR A 1 167 ? -17.375 3.628 33.122 1.00 79.31 167 TYR A CA 1
ATOM 1328 C C . TYR A 1 167 ? -18.701 3.988 33.794 1.00 79.31 167 TYR A C 1
ATOM 1330 O O . TYR A 1 167 ? -19.357 4.964 33.429 1.00 79.31 167 TYR A O 1
ATOM 1338 N N . THR A 1 168 ? -19.109 3.217 34.805 1.00 77.12 168 THR A N 1
ATOM 1339 C CA . THR A 1 168 ? -20.253 3.609 35.642 1.00 77.12 168 THR A CA 1
ATOM 1340 C C . THR A 1 168 ? -19.979 4.977 36.269 1.00 77.12 168 THR A C 1
ATOM 1342 O O . THR A 1 168 ? -19.003 5.133 36.999 1.00 77.12 168 THR A O 1
ATOM 1345 N N . GLY A 1 169 ? -20.851 5.953 36.006 1.00 70.31 169 GLY A N 1
ATOM 1346 C CA . GLY A 1 169 ? -20.762 7.291 36.597 1.00 70.31 169 GLY A CA 1
ATOM 1347 C C . GLY A 1 169 ? -19.747 8.241 35.949 1.00 70.31 169 GLY A C 1
ATOM 1348 O O . GLY A 1 169 ? -19.501 9.293 36.531 1.00 70.31 169 GLY A O 1
ATOM 1349 N N . SER A 1 170 ? -19.174 7.912 34.781 1.00 65.00 170 SER A N 1
ATOM 1350 C CA . SER A 1 170 ? -18.304 8.826 34.022 1.00 65.00 170 SER A CA 1
ATOM 1351 C C . SER A 1 170 ? -18.996 9.397 32.781 1.00 65.00 170 SER A C 1
ATOM 1353 O O . SER A 1 170 ? -19.971 8.843 32.266 1.00 65.00 170 SER A O 1
ATOM 1355 N N . THR A 1 171 ? -18.457 10.503 32.274 1.00 63.34 171 THR A N 1
ATOM 1356 C CA . THR A 1 171 ? -18.768 11.004 30.931 1.00 63.34 171 THR A CA 1
ATOM 1357 C C . THR A 1 171 ? -18.035 10.142 29.901 1.00 63.34 171 THR A C 1
ATOM 1359 O O . THR A 1 171 ? -16.889 9.757 30.126 1.00 63.34 171 THR A O 1
ATOM 1362 N N . ASN A 1 172 ? -18.681 9.817 28.780 1.00 65.31 172 ASN A N 1
ATOM 1363 C CA . ASN A 1 172 ? -18.042 9.064 27.698 1.00 65.31 172 ASN A CA 1
ATOM 1364 C C . ASN A 1 172 ? -17.257 10.018 26.802 1.00 65.31 172 ASN A C 1
ATOM 1366 O O . ASN A 1 172 ? -17.747 11.098 26.468 1.00 65.31 172 ASN A O 1
ATOM 1370 N N . PHE A 1 173 ? -16.074 9.595 26.373 1.00 59.19 173 PHE A N 1
ATOM 1371 C CA . PHE A 1 173 ? -15.221 10.389 25.496 1.00 59.19 173 PHE A CA 1
ATOM 1372 C C . PHE A 1 173 ? -15.124 9.713 24.125 1.00 59.19 173 PHE A C 1
ATOM 1374 O O . PHE A 1 173 ? -14.418 8.707 24.010 1.00 59.19 173 PHE A O 1
ATOM 1381 N N . PRO A 1 174 ? -15.830 10.220 23.095 1.00 63.59 174 PRO A N 1
ATOM 1382 C CA . PRO A 1 174 ? -15.594 9.794 21.728 1.00 63.59 174 PRO A CA 1
ATOM 1383 C C . PRO A 1 174 ? -14.238 10.309 21.257 1.00 63.59 174 PRO A C 1
ATOM 1385 O O . PRO A 1 174 ? -13.861 11.455 21.509 1.00 63.59 174 PRO A O 1
ATOM 1388 N N . VAL A 1 175 ? -13.517 9.462 20.537 1.00 63.22 175 VAL A N 1
ATOM 1389 C CA . VAL A 1 175 ? -12.225 9.804 19.942 1.00 63.22 175 VAL A CA 1
ATOM 1390 C C . VAL A 1 175 ? -12.301 9.546 18.462 1.00 63.22 175 VAL A C 1
ATOM 1392 O O . VAL A 1 175 ? -12.706 8.461 18.066 1.00 63.22 175 VAL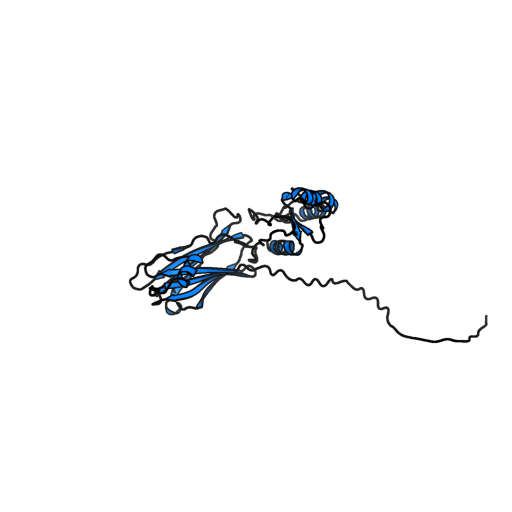 A O 1
ATOM 1395 N N . ASN A 1 176 ? -11.867 10.512 17.662 1.00 64.12 176 ASN A N 1
ATOM 1396 C CA . ASN A 1 176 ? -11.573 10.305 16.252 1.00 64.12 176 ASN A CA 1
ATOM 1397 C C . ASN A 1 176 ? -10.062 10.402 16.084 1.00 64.12 176 ASN A C 1
ATOM 1399 O O . ASN A 1 176 ? -9.449 11.372 16.531 1.00 64.12 176 ASN A O 1
ATOM 1403 N N . TYR A 1 177 ? -9.466 9.389 15.472 1.00 64.81 177 TYR A N 1
ATOM 1404 C CA . TYR A 1 177 ? -8.019 9.304 15.327 1.00 64.81 177 TYR A CA 1
ATOM 1405 C C . TYR A 1 177 ? -7.595 9.822 13.948 1.00 64.81 177 TYR A C 1
ATOM 1407 O O . TYR A 1 177 ? -8.314 9.591 12.970 1.00 64.81 177 TYR A O 1
ATOM 1415 N N . PRO A 1 178 ? -6.454 10.531 13.849 1.00 57.81 178 PRO A N 1
ATOM 1416 C CA . PRO A 1 178 ? -5.977 11.054 12.576 1.00 57.81 178 PRO A CA 1
ATOM 1417 C C . PRO A 1 178 ? -5.640 9.921 11.598 1.00 57.81 178 PRO A C 1
ATOM 1419 O O . PRO A 1 178 ? -5.214 8.840 12.003 1.00 57.81 178 PRO A O 1
ATOM 1422 N N . ASP A 1 179 ? -5.812 10.196 10.303 1.00 64.25 179 ASP A N 1
ATOM 1423 C CA . ASP A 1 179 ? -5.436 9.297 9.207 1.00 64.25 179 ASP A CA 1
ATOM 1424 C C . ASP A 1 179 ? -3.978 8.824 9.361 1.00 64.25 179 ASP A C 1
ATOM 1426 O O . ASP A 1 179 ? -3.043 9.629 9.328 1.00 64.25 179 ASP A O 1
ATOM 1430 N N . TYR A 1 180 ? -3.766 7.508 9.457 1.00 65.00 180 TYR A N 1
ATOM 1431 C CA . TYR A 1 180 ? -2.430 6.903 9.546 1.00 65.00 180 TYR A CA 1
ATOM 1432 C C . TYR A 1 180 ? -1.725 6.848 8.188 1.00 65.00 180 TYR A C 1
ATOM 1434 O O . TYR A 1 180 ? -1.455 5.765 7.662 1.00 65.00 180 TYR A O 1
ATOM 1442 N N . GLY A 1 181 ? -1.422 8.011 7.607 1.00 74.81 181 GLY A N 1
ATOM 1443 C CA . GLY A 1 181 ? -0.830 8.113 6.271 1.00 74.81 181 GLY A CA 1
ATOM 1444 C C . GLY A 1 181 ? -1.602 7.280 5.244 1.00 74.81 181 GLY A C 1
ATOM 1445 O O . GLY A 1 181 ? -2.757 6.930 5.464 1.00 74.81 181 GLY A O 1
ATOM 1446 N N . HIS A 1 182 ? -0.972 6.936 4.125 1.00 89.06 182 HIS A N 1
ATOM 1447 C CA . HIS A 1 182 ? -1.523 5.956 3.189 1.00 89.06 182 HIS A CA 1
ATOM 1448 C C . HIS A 1 182 ? -0.531 4.833 2.918 1.00 89.06 182 HIS A C 1
ATOM 1450 O O . HIS A 1 182 ? 0.665 4.945 3.188 1.00 89.06 182 HIS A O 1
ATOM 1456 N N . SER A 1 183 ? -1.029 3.743 2.352 1.00 91.25 183 SER A N 1
ATOM 1457 C CA . SER A 1 183 ? -0.201 2.689 1.770 1.00 91.25 183 SER A CA 1
ATOM 1458 C C . SER A 1 183 ? -0.802 2.255 0.446 1.00 91.25 183 SER A C 1
ATOM 1460 O O . SER A 1 183 ? -2.002 1.994 0.358 1.00 91.25 183 SER A O 1
ATOM 1462 N N . LEU A 1 184 ? 0.017 2.225 -0.603 1.00 94.81 184 LEU A N 1
ATOM 1463 C CA . LEU A 1 184 ? -0.394 1.679 -1.887 1.00 94.81 184 LEU A CA 1
ATOM 1464 C C . LEU A 1 184 ? -0.349 0.154 -1.811 1.00 94.81 184 LEU A C 1
ATOM 1466 O O . LEU A 1 184 ? 0.717 -0.413 -1.593 1.00 94.81 184 LEU A O 1
ATOM 1470 N N . MET A 1 185 ? -1.492 -0.501 -2.002 1.00 94.88 185 MET A N 1
ATOM 1471 C CA . MET A 1 185 ? -1.587 -1.961 -2.038 1.00 94.88 185 MET A CA 1
ATOM 1472 C C . MET A 1 185 ? -2.191 -2.431 -3.353 1.00 94.88 185 MET A C 1
ATOM 1474 O O . MET A 1 185 ? -3.088 -1.769 -3.884 1.00 94.88 185 MET A O 1
ATOM 1478 N N . ASN A 1 186 ? -1.727 -3.573 -3.862 1.00 95.25 186 ASN A N 1
ATOM 1479 C CA . ASN A 1 186 ? -2.328 -4.227 -5.027 1.00 95.25 186 ASN A CA 1
ATOM 1480 C C . ASN A 1 186 ? -3.550 -5.086 -4.645 1.00 95.25 186 ASN A C 1
ATOM 1482 O O . ASN A 1 186 ? -3.958 -5.123 -3.483 1.00 95.25 186 ASN A O 1
ATOM 1486 N N . LYS A 1 187 ? -4.134 -5.819 -5.605 1.00 94.12 187 LYS A N 1
ATOM 1487 C CA . LYS A 1 187 ? -5.307 -6.694 -5.372 1.00 94.12 187 LYS A CA 1
ATOM 1488 C C . LYS A 1 187 ? -5.053 -7.842 -4.394 1.00 94.12 187 LYS A C 1
ATOM 1490 O O . LYS A 1 187 ? -6.010 -8.463 -3.940 1.00 94.12 187 LYS A O 1
ATOM 1495 N N . LYS A 1 188 ? -3.793 -8.152 -4.086 1.00 93.50 188 LYS A N 1
ATOM 1496 C CA . LYS A 1 188 ? -3.411 -9.176 -3.110 1.00 93.50 188 LYS A CA 1
ATOM 1497 C C . LYS A 1 188 ? -3.113 -8.612 -1.722 1.00 93.50 188 LYS A C 1
ATOM 1499 O O . LYS A 1 188 ? -2.967 -9.402 -0.793 1.00 93.50 188 LYS A O 1
ATOM 1504 N N . GLY A 1 189 ? -3.123 -7.289 -1.552 1.00 92.12 189 GLY A N 1
ATOM 1505 C CA . GLY A 1 189 ? -2.744 -6.652 -0.289 1.00 92.12 189 GLY A CA 1
ATOM 1506 C C . GLY A 1 189 ? -1.229 -6.555 -0.092 1.00 92.12 189 GLY A C 1
ATOM 1507 O O . GLY A 1 189 ? -0.750 -6.367 1.022 1.00 92.12 189 GLY A O 1
ATOM 1508 N N . GLU A 1 190 ? -0.455 -6.700 -1.163 1.00 93.44 190 GLU A N 1
ATOM 1509 C CA . GLU A 1 190 ? 0.992 -6.510 -1.105 1.00 93.44 190 GLU A CA 1
ATOM 1510 C C . GLU A 1 190 ? 1.276 -5.010 -1.197 1.00 93.44 190 GLU A C 1
ATOM 1512 O O . GLU A 1 190 ? 0.701 -4.309 -2.042 1.00 93.44 190 GLU A O 1
ATOM 1517 N N . VAL A 1 191 ? 2.149 -4.504 -0.327 1.00 93.06 191 VAL A N 1
ATOM 1518 C CA . VAL A 1 191 ? 2.516 -3.082 -0.306 1.00 93.06 191 VAL A CA 1
ATOM 1519 C C . VAL A 1 191 ? 3.427 -2.766 -1.486 1.00 93.06 191 VAL A C 1
ATOM 1521 O O . VAL A 1 191 ? 4.312 -3.551 -1.825 1.00 93.06 191 VAL A O 1
ATOM 1524 N N . TYR A 1 192 ? 3.218 -1.612 -2.117 1.00 94.62 192 TYR A N 1
ATOM 1525 C CA . TYR A 1 192 ? 4.102 -1.132 -3.172 1.00 94.62 192 TYR A CA 1
ATOM 1526 C C . TYR A 1 192 ? 5.537 -1.000 -2.640 1.00 94.62 192 TYR A C 1
ATOM 1528 O O . TYR A 1 192 ? 5.728 -0.379 -1.589 1.00 94.62 192 TYR A O 1
ATOM 1536 N N . PRO A 1 193 ? 6.552 -1.553 -3.327 1.00 94.62 193 PRO A N 1
ATOM 1537 C CA . PRO A 1 193 ? 7.914 -1.515 -2.817 1.00 94.62 193 PRO A CA 1
ATOM 1538 C C . PRO A 1 193 ? 8.434 -0.079 -2.687 1.00 94.62 193 PRO A C 1
ATOM 1540 O O . PRO A 1 193 ? 8.282 0.740 -3.592 1.00 94.62 193 PRO A O 1
ATOM 1543 N N . ASN A 1 194 ? 9.101 0.216 -1.572 1.00 92.56 194 ASN A N 1
ATOM 1544 C CA . ASN A 1 194 ? 9.817 1.473 -1.365 1.00 92.56 194 ASN A CA 1
ATOM 1545 C C . ASN A 1 194 ? 11.325 1.209 -1.452 1.00 92.56 194 ASN A C 1
ATOM 1547 O O . ASN A 1 194 ? 11.986 0.993 -0.438 1.00 92.56 194 ASN A O 1
ATOM 1551 N N . ILE A 1 195 ? 11.847 1.146 -2.679 1.00 94.12 195 ILE A N 1
ATOM 1552 C CA . ILE A 1 195 ? 13.243 0.790 -2.958 1.00 94.12 195 ILE A CA 1
ATOM 1553 C C . ILE A 1 195 ? 13.928 1.948 -3.687 1.00 94.12 195 ILE A C 1
ATOM 1555 O O . ILE A 1 195 ? 13.409 2.488 -4.671 1.00 94.12 195 ILE A O 1
ATOM 1559 N N . CYS A 1 196 ? 15.117 2.306 -3.203 1.00 95.06 196 CYS A N 1
ATOM 1560 C CA . CYS A 1 196 ? 16.023 3.226 -3.875 1.00 95.06 196 CYS A CA 1
ATOM 1561 C C . CYS A 1 196 ? 17.061 2.454 -4.682 1.00 95.06 196 CYS A C 1
ATOM 1563 O O . CYS A 1 196 ? 17.545 1.414 -4.245 1.00 95.06 196 CYS A O 1
ATOM 1565 N N . SER A 1 197 ? 17.385 2.964 -5.866 1.00 96.19 197 SER A N 1
ATOM 1566 C CA . SER A 1 197 ? 18.414 2.386 -6.717 1.00 96.19 197 SER A CA 1
ATOM 1567 C C . SER A 1 197 ? 19.771 2.439 -6.014 1.00 96.19 197 SER A C 1
ATOM 1569 O O . SER A 1 197 ? 20.185 3.497 -5.542 1.00 96.19 197 SER A O 1
ATOM 1571 N N . SER A 1 198 ? 20.510 1.329 -5.991 1.00 95.19 198 SER A N 1
ATOM 1572 C CA . SER A 1 198 ? 21.934 1.353 -5.616 1.00 95.19 198 SER A CA 1
ATOM 1573 C C . SER A 1 198 ? 22.842 1.879 -6.732 1.00 95.19 198 SER A C 1
ATOM 1575 O O . SER A 1 198 ? 24.051 2.005 -6.538 1.00 95.19 198 SER A O 1
ATOM 1577 N N . VAL A 1 199 ? 22.283 2.159 -7.914 1.00 94.06 199 VAL A N 1
ATOM 1578 C CA . VAL A 1 199 ? 23.010 2.624 -9.104 1.00 94.06 199 VAL A CA 1
ATOM 1579 C C . VAL A 1 199 ? 22.976 4.146 -9.222 1.00 94.06 199 VAL A C 1
ATOM 1581 O O . VAL A 1 199 ? 23.974 4.758 -9.596 1.00 94.06 199 VAL A O 1
ATOM 1584 N N . VAL A 1 200 ? 21.838 4.765 -8.907 1.00 94.31 200 VAL A N 1
ATOM 1585 C CA . VAL A 1 200 ? 21.633 6.220 -8.967 1.00 94.31 200 VAL A CA 1
ATOM 1586 C C . VAL A 1 200 ? 20.925 6.711 -7.704 1.00 94.31 200 VAL A C 1
ATOM 1588 O O . VAL A 1 200 ? 20.162 5.955 -7.112 1.00 94.31 200 VAL A O 1
ATOM 1591 N N . PRO A 1 201 ? 21.078 7.984 -7.304 1.00 93.25 201 PRO A N 1
ATOM 1592 C CA . PRO A 1 201 ? 20.384 8.552 -6.147 1.00 93.25 201 PRO A CA 1
ATOM 1593 C C . PRO A 1 201 ? 18.903 8.849 -6.455 1.00 93.25 201 PRO A C 1
ATOM 1595 O O . PRO A 1 201 ? 18.444 9.987 -6.362 1.00 93.25 201 PRO A O 1
ATOM 1598 N N . GLN A 1 202 ? 18.148 7.835 -6.879 1.00 93.56 202 GLN A N 1
ATOM 1599 C CA . GLN A 1 202 ? 16.708 7.910 -7.101 1.00 93.56 202 GLN A CA 1
ATOM 1600 C C . GLN A 1 202 ? 16.001 6.725 -6.467 1.00 93.56 202 GLN A C 1
ATOM 1602 O O . GLN A 1 202 ? 16.463 5.588 -6.551 1.00 93.56 202 GLN A O 1
ATOM 1607 N N . CYS A 1 203 ? 14.832 6.999 -5.901 1.00 94.44 203 CYS A N 1
ATOM 1608 C CA . CYS A 1 203 ? 13.897 5.972 -5.477 1.00 94.44 203 CYS A CA 1
ATOM 1609 C C . CYS A 1 203 ? 12.771 5.856 -6.488 1.00 94.44 203 CYS A C 1
ATOM 1611 O O . CYS A 1 203 ? 12.392 6.852 -7.111 1.00 94.44 203 CYS A O 1
ATOM 1613 N N . VAL A 1 204 ? 12.252 4.642 -6.660 1.00 94.94 204 VAL A N 1
ATOM 1614 C CA . VAL A 1 204 ? 11.074 4.443 -7.498 1.00 94.94 204 VAL A CA 1
ATOM 1615 C C . VAL A 1 204 ? 9.899 5.130 -6.809 1.00 94.94 204 VAL A C 1
ATOM 1617 O O . VAL A 1 204 ? 9.551 4.752 -5.689 1.00 94.94 204 VAL A O 1
ATOM 1620 N N . PRO A 1 205 ? 9.294 6.158 -7.424 1.00 94.19 205 PRO A N 1
ATOM 1621 C CA . PRO A 1 205 ? 8.178 6.833 -6.798 1.00 94.19 205 PRO A CA 1
ATOM 1622 C C . PRO A 1 205 ? 6.954 5.917 -6.813 1.00 94.19 205 PRO A C 1
ATOM 1624 O O . PRO A 1 205 ? 6.715 5.180 -7.774 1.00 94.19 205 PRO A O 1
ATOM 1627 N N . GLU A 1 206 ? 6.127 6.016 -5.774 1.00 94.25 206 GLU A N 1
ATOM 1628 C CA . GLU A 1 206 ? 4.744 5.570 -5.900 1.00 94.25 206 GLU A CA 1
ATOM 1629 C C . GLU A 1 206 ? 4.087 6.319 -7.073 1.00 94.25 206 GLU A C 1
ATOM 1631 O O . GLU A 1 206 ? 4.330 7.522 -7.246 1.00 94.25 206 GLU A O 1
ATOM 1636 N N . PRO A 1 207 ? 3.204 5.661 -7.840 1.00 93.25 207 PRO A N 1
ATOM 1637 C CA . PRO A 1 207 ? 2.343 6.340 -8.796 1.00 93.25 207 PRO A CA 1
ATOM 1638 C C . PRO A 1 207 ? 1.629 7.554 -8.173 1.00 93.25 207 PRO A C 1
ATOM 1640 O O . PRO A 1 207 ? 1.413 7.635 -6.968 1.00 93.25 207 PRO A O 1
ATOM 1643 N N . GLY A 1 208 ? 1.239 8.539 -8.981 1.00 92.00 208 GLY A N 1
ATOM 1644 C CA . GLY A 1 208 ? 0.327 9.595 -8.510 1.00 92.00 208 GLY A CA 1
ATOM 1645 C C . GLY A 1 208 ? -1.143 9.160 -8.549 1.00 92.00 208 GLY A C 1
ATOM 1646 O O . GLY A 1 208 ? -1.983 9.670 -7.803 1.00 92.00 208 GLY A O 1
ATOM 1647 N N . SER A 1 209 ? -1.454 8.214 -9.439 1.00 93.25 209 SER A N 1
ATOM 1648 C CA . SER A 1 209 ? -2.793 7.684 -9.682 1.00 93.25 209 SER A CA 1
ATOM 1649 C C . SER A 1 209 ? -2.739 6.241 -10.180 1.00 93.25 209 SER A C 1
ATOM 1651 O O . SER A 1 209 ? -1.717 5.812 -10.709 1.00 93.25 209 SER A O 1
ATOM 1653 N N . LEU A 1 210 ? -3.857 5.529 -10.043 1.00 91.81 210 LEU A N 1
ATOM 1654 C CA . LEU A 1 210 ? -4.007 4.104 -10.345 1.00 91.81 210 LEU A CA 1
ATOM 1655 C C . LEU A 1 210 ? -5.110 3.843 -11.383 1.00 91.81 210 LEU A C 1
ATOM 1657 O O . LEU A 1 210 ? -5.716 2.773 -11.409 1.00 91.81 210 LEU A O 1
ATOM 1661 N N . ASN A 1 211 ? -5.408 4.836 -12.221 1.00 88.75 211 ASN A N 1
ATOM 1662 C CA . ASN A 1 211 ? -6.372 4.705 -13.318 1.00 88.75 211 ASN A CA 1
ATOM 1663 C C . ASN A 1 211 ? -5.683 4.187 -14.587 1.00 88.75 211 ASN A C 1
ATOM 1665 O O . ASN A 1 211 ? -5.966 4.651 -15.691 1.00 88.75 211 ASN A O 1
ATOM 1669 N N . TRP A 1 212 ? -4.719 3.281 -14.425 1.00 91.31 212 TRP A N 1
ATOM 1670 C CA . TRP A 1 212 ? -3.968 2.747 -15.547 1.00 91.31 212 TRP A CA 1
ATOM 1671 C C . TRP A 1 212 ? -4.765 1.647 -16.226 1.00 91.31 212 TRP A C 1
ATOM 1673 O O . TRP A 1 212 ? -5.380 0.796 -15.579 1.00 91.31 212 TRP A O 1
ATOM 1683 N N . VAL A 1 213 ? -4.768 1.687 -17.551 1.00 89.62 213 VAL A N 1
ATOM 1684 C CA . VAL A 1 213 ? -5.520 0.756 -18.383 1.00 89.62 213 VAL A CA 1
ATOM 1685 C C . VAL A 1 213 ? -4.526 -0.149 -19.075 1.00 89.62 213 VAL A C 1
ATOM 1687 O O . VAL A 1 213 ? -3.530 0.311 -19.630 1.00 89.62 213 VAL A O 1
ATOM 1690 N N . LYS A 1 214 ? -4.815 -1.449 -19.066 1.00 90.88 214 LYS A N 1
ATOM 1691 C CA . LYS A 1 214 ? -3.970 -2.426 -19.740 1.00 90.88 214 LYS A CA 1
ATOM 1692 C C . LYS A 1 214 ? -3.852 -2.078 -21.223 1.00 90.88 214 LYS A C 1
ATOM 1694 O O . LYS A 1 214 ? -4.860 -1.955 -21.920 1.00 90.88 214 LYS A O 1
ATOM 1699 N N . ALA A 1 215 ? -2.622 -1.922 -21.698 1.00 90.75 215 ALA A N 1
ATOM 1700 C CA . ALA A 1 215 ? -2.349 -1.624 -23.091 1.00 90.75 215 ALA A CA 1
ATOM 1701 C C . ALA A 1 215 ? -2.797 -2.801 -23.981 1.00 90.75 215 ALA A C 1
ATOM 1703 O O . ALA A 1 215 ? -2.614 -3.965 -23.599 1.00 90.75 215 ALA A O 1
ATOM 1704 N N . PRO A 1 216 ? -3.341 -2.539 -25.187 1.00 94.75 216 PRO A N 1
ATOM 1705 C CA . PRO A 1 216 ? -3.589 -3.588 -26.168 1.00 94.75 216 PRO A CA 1
ATOM 1706 C C . PRO A 1 216 ? -2.323 -4.413 -26.414 1.00 94.75 216 PRO A C 1
ATOM 1708 O O . PRO A 1 216 ? -1.219 -3.862 -26.477 1.00 94.75 216 PRO A O 1
ATOM 1711 N N . ARG A 1 217 ? -2.475 -5.734 -26.567 1.00 93.19 217 ARG A N 1
ATOM 1712 C CA . ARG A 1 217 ? -1.339 -6.667 -26.631 1.00 93.19 217 ARG A CA 1
ATOM 1713 C C . ARG A 1 217 ? -0.339 -6.304 -27.732 1.00 93.19 217 ARG A C 1
ATOM 1715 O O . ARG A 1 217 ? 0.863 -6.356 -27.485 1.00 93.19 217 ARG A O 1
ATOM 1722 N N . ASP A 1 218 ? -0.825 -5.885 -28.895 1.00 94.44 218 ASP A N 1
ATOM 1723 C CA . ASP A 1 218 ? 0.022 -5.491 -30.025 1.00 94.44 218 ASP A CA 1
ATOM 1724 C C . ASP A 1 218 ? 0.812 -4.212 -29.737 1.00 94.44 218 ASP A C 1
ATOM 1726 O O . ASP A 1 218 ? 2.013 -4.151 -30.006 1.00 94.44 218 ASP A O 1
ATOM 1730 N N . SER A 1 219 ? 0.175 -3.216 -29.112 1.00 91.00 219 SER A N 1
ATOM 1731 C CA . SER A 1 219 ? 0.837 -1.980 -28.680 1.00 91.00 219 SER A CA 1
ATOM 1732 C C . SER A 1 219 ? 1.927 -2.265 -27.647 1.00 91.00 219 SER A C 1
ATOM 1734 O O . SER A 1 219 ? 3.049 -1.776 -27.786 1.00 91.00 219 SER A O 1
ATOM 1736 N N . TYR A 1 220 ? 1.627 -3.107 -26.654 1.00 92.94 220 TYR A N 1
ATOM 1737 C CA . TYR A 1 220 ? 2.606 -3.560 -25.666 1.00 92.94 220 TYR A CA 1
ATOM 1738 C C . TYR A 1 220 ? 3.791 -4.277 -26.325 1.00 92.94 220 TYR A C 1
ATOM 1740 O O . TYR A 1 220 ? 4.942 -3.935 -26.060 1.00 92.94 220 TYR A O 1
ATOM 1748 N N . ASN A 1 221 ? 3.526 -5.241 -27.212 1.00 93.62 221 ASN A N 1
ATOM 1749 C CA . ASN A 1 221 ? 4.574 -5.997 -27.898 1.00 93.62 221 ASN A CA 1
ATOM 1750 C C . ASN A 1 221 ? 5.461 -5.074 -28.740 1.00 93.62 221 ASN A C 1
ATOM 1752 O O . ASN A 1 221 ? 6.683 -5.182 -28.679 1.00 93.62 221 ASN A O 1
ATOM 1756 N N . LYS A 1 222 ? 4.864 -4.118 -29.462 1.00 93.06 222 LYS A N 1
ATOM 1757 C CA . LYS A 1 222 ? 5.601 -3.120 -30.243 1.00 93.06 222 LYS A CA 1
ATOM 1758 C C . LYS A 1 222 ? 6.521 -2.273 -29.359 1.00 93.06 222 LYS A C 1
ATOM 1760 O O . LYS A 1 222 ? 7.688 -2.100 -29.700 1.00 93.06 222 LYS A O 1
ATOM 1765 N N . LEU A 1 223 ? 6.026 -1.772 -28.225 1.00 91.00 223 LEU A N 1
ATOM 1766 C CA . LEU A 1 223 ? 6.830 -0.994 -27.273 1.00 91.00 223 LEU A CA 1
ATOM 1767 C C . LEU A 1 223 ? 7.950 -1.836 -26.654 1.00 91.00 223 LEU A C 1
ATOM 1769 O O . LEU A 1 223 ? 9.091 -1.384 -26.580 1.00 91.00 223 LEU A O 1
ATOM 1773 N N . ARG A 1 224 ? 7.652 -3.079 -26.270 1.00 90.88 224 ARG A N 1
ATOM 1774 C CA . ARG A 1 224 ? 8.641 -4.017 -25.734 1.00 90.88 224 ARG A CA 1
ATOM 1775 C C . ARG A 1 224 ? 9.751 -4.301 -26.745 1.00 90.88 224 ARG A C 1
ATOM 1777 O O . ARG A 1 224 ? 10.920 -4.248 -26.382 1.00 90.88 224 ARG A O 1
ATOM 1784 N N . SER A 1 225 ? 9.403 -4.570 -28.002 1.00 91.44 225 SER A N 1
ATOM 1785 C CA . SER A 1 225 ? 10.377 -4.800 -29.075 1.00 91.44 225 SER A CA 1
ATOM 1786 C C . SER A 1 225 ? 11.185 -3.548 -29.413 1.00 91.44 225 SER A C 1
ATOM 1788 O O . SER A 1 225 ? 12.351 -3.671 -29.766 1.00 91.44 225 SER A O 1
ATOM 1790 N N . ALA A 1 226 ? 10.598 -2.356 -29.273 1.00 90.44 226 ALA A N 1
ATOM 1791 C CA . ALA A 1 226 ? 11.305 -1.089 -29.455 1.00 90.44 226 ALA A CA 1
ATOM 1792 C C . ALA A 1 226 ? 12.296 -0.783 -28.319 1.00 90.44 226 ALA A C 1
ATOM 1794 O O . ALA A 1 226 ? 13.211 0.012 -28.513 1.00 90.44 226 ALA A O 1
ATOM 1795 N N . TRP A 1 227 ? 12.153 -1.408 -27.146 1.00 89.88 227 TRP A N 1
ATOM 1796 C CA . TRP A 1 227 ? 13.173 -1.378 -26.096 1.00 89.88 227 TRP A CA 1
ATOM 1797 C C . TRP A 1 227 ? 14.304 -2.354 -26.441 1.00 89.88 227 TRP A C 1
ATOM 1799 O O . TRP A 1 227 ? 14.524 -3.350 -25.753 1.00 89.88 227 TRP A O 1
ATOM 1809 N N . ASP A 1 228 ? 14.989 -2.110 -27.555 1.00 88.81 228 ASP A N 1
ATOM 1810 C CA . ASP A 1 228 ? 16.020 -2.989 -28.105 1.00 88.81 228 ASP A CA 1
ATOM 1811 C C . ASP A 1 228 ? 17.434 -2.649 -27.590 1.00 88.81 228 ASP A C 1
ATOM 1813 O O . ASP A 1 228 ? 17.642 -1.773 -26.746 1.00 88.81 228 ASP A O 1
ATOM 1817 N N . ASN A 1 229 ? 18.444 -3.364 -28.095 1.00 87.56 229 ASN A N 1
ATOM 1818 C CA . ASN A 1 229 ? 19.844 -3.104 -27.750 1.00 87.56 229 ASN A CA 1
ATOM 1819 C C . ASN A 1 229 ? 20.325 -1.713 -28.186 1.00 87.56 229 ASN A C 1
ATOM 1821 O O . ASN A 1 229 ? 21.206 -1.154 -27.536 1.00 87.56 229 ASN A O 1
ATOM 1825 N N . THR A 1 230 ? 19.774 -1.153 -29.262 1.00 89.19 230 THR A N 1
ATOM 1826 C CA . THR A 1 230 ? 20.142 0.181 -29.744 1.00 89.19 230 THR A CA 1
ATOM 1827 C C . THR A 1 230 ? 19.652 1.237 -28.764 1.00 89.19 230 THR A C 1
ATOM 1829 O O . THR A 1 230 ? 20.455 2.042 -28.294 1.00 89.19 230 THR A O 1
ATOM 1832 N N . VAL A 1 231 ? 18.373 1.197 -28.388 1.00 90.06 231 VAL A N 1
ATOM 1833 C CA . VAL A 1 231 ? 17.789 2.130 -27.417 1.00 90.06 231 VAL A CA 1
ATOM 1834 C C . VAL A 1 231 ? 18.469 1.979 -26.059 1.00 90.06 231 VAL A C 1
ATOM 1836 O O . VAL A 1 231 ? 18.923 2.971 -25.489 1.00 90.06 231 VAL A O 1
ATOM 1839 N N . ARG A 1 232 ? 18.651 0.749 -25.562 1.00 90.38 232 ARG A N 1
ATOM 1840 C CA . ARG A 1 232 ? 19.312 0.529 -24.267 1.00 90.38 232 ARG A CA 1
ATOM 1841 C C . ARG A 1 232 ? 20.764 1.000 -24.258 1.00 90.38 232 ARG A C 1
ATOM 1843 O O . ARG A 1 232 ? 21.131 1.804 -23.407 1.00 90.38 232 ARG A O 1
ATOM 1850 N N . ASN A 1 233 ? 21.593 0.517 -25.185 1.00 89.75 233 ASN A N 1
ATOM 1851 C CA . ASN A 1 233 ? 23.046 0.701 -25.104 1.00 89.75 233 ASN A CA 1
ATOM 1852 C C . ASN A 1 233 ? 23.538 2.004 -25.726 1.00 89.75 233 ASN A C 1
ATOM 1854 O O . ASN A 1 233 ? 24.574 2.506 -25.303 1.00 89.75 233 ASN A O 1
ATOM 1858 N N . LYS A 1 234 ? 22.831 2.549 -26.724 1.00 90.56 234 LYS A N 1
ATOM 1859 C CA . LYS A 1 234 ? 23.264 3.766 -27.425 1.00 90.56 234 LYS A CA 1
ATOM 1860 C C . LYS A 1 234 ? 22.505 5.020 -27.005 1.00 90.56 234 LYS A C 1
ATOM 1862 O O . LYS A 1 234 ? 22.948 6.106 -27.359 1.00 90.56 234 LYS A O 1
ATOM 1867 N N . GLN A 1 235 ? 21.386 4.896 -26.286 1.00 93.12 235 GLN A N 1
ATOM 1868 C CA . GLN A 1 235 ? 20.568 6.053 -25.907 1.00 93.12 235 GLN A CA 1
ATOM 1869 C C . GLN A 1 235 ? 20.358 6.135 -24.393 1.00 93.12 235 GLN A C 1
ATOM 1871 O O . GLN A 1 235 ? 20.858 7.063 -23.763 1.00 93.12 235 GLN A O 1
ATOM 1876 N N . TRP A 1 236 ? 19.682 5.154 -23.790 1.00 94.50 236 TRP A N 1
ATOM 1877 C CA . TRP A 1 236 ? 19.320 5.200 -22.370 1.00 94.50 236 TRP A CA 1
ATOM 1878 C C . TRP A 1 236 ? 20.537 5.112 -21.439 1.00 94.50 236 TRP A C 1
ATOM 1880 O O . TRP A 1 236 ? 20.704 5.973 -20.577 1.00 94.50 236 TRP A O 1
ATOM 1890 N N . ARG A 1 237 ? 21.429 4.128 -21.628 1.00 93.75 237 ARG A N 1
ATOM 1891 C CA . ARG A 1 237 ? 22.638 3.977 -20.796 1.00 93.75 237 ARG A CA 1
ATOM 1892 C C . ARG A 1 237 ? 23.545 5.221 -20.846 1.00 93.75 237 ARG A C 1
ATOM 1894 O O . ARG A 1 237 ? 23.848 5.740 -19.772 1.00 93.75 237 ARG A O 1
ATOM 1901 N N . PRO A 1 238 ? 23.912 5.767 -22.026 1.00 93.38 238 PRO A N 1
ATOM 1902 C CA . PRO A 1 238 ? 24.674 7.015 -22.100 1.00 93.38 238 PRO A CA 1
ATOM 1903 C C . PRO A 1 238 ? 23.974 8.202 -21.431 1.00 93.38 238 PRO A C 1
ATOM 1905 O O . PRO A 1 238 ? 24.621 8.970 -20.723 1.00 93.38 238 PRO A O 1
ATOM 1908 N N . TYR A 1 239 ? 22.653 8.331 -21.604 1.00 94.19 239 TYR A N 1
ATOM 1909 C CA . TYR A 1 239 ? 21.865 9.381 -20.956 1.00 94.19 239 TYR A CA 1
ATOM 1910 C C . TYR A 1 239 ? 21.960 9.304 -19.423 1.00 94.19 239 TYR A C 1
ATOM 1912 O O . TYR A 1 239 ? 22.250 10.305 -18.770 1.00 94.19 239 TYR A O 1
ATOM 1920 N N . ILE A 1 240 ? 21.785 8.112 -18.842 1.00 94.88 240 ILE A N 1
ATOM 1921 C CA . ILE A 1 240 ? 21.912 7.893 -17.393 1.00 94.88 240 ILE A CA 1
ATOM 1922 C C . ILE A 1 240 ? 23.352 8.140 -16.919 1.00 94.88 240 ILE A C 1
ATOM 1924 O O . ILE A 1 240 ? 23.555 8.826 -15.917 1.00 94.88 240 ILE A O 1
ATOM 1928 N N . GLN A 1 241 ? 24.355 7.637 -17.648 1.00 94.38 241 GLN A N 1
ATOM 1929 C CA . GLN A 1 241 ? 25.774 7.868 -17.351 1.00 94.38 241 GLN A CA 1
ATOM 1930 C C . GLN A 1 241 ? 26.113 9.355 -17.283 1.00 94.38 241 GLN A C 1
ATOM 1932 O O . GLN A 1 241 ? 26.804 9.777 -16.358 1.00 94.38 241 GLN A O 1
ATOM 1937 N N . GLN A 1 242 ? 25.619 10.141 -18.240 1.00 93.69 242 GLN A N 1
ATOM 1938 C CA . GLN A 1 242 ? 25.822 11.584 -18.274 1.00 93.69 242 GLN A CA 1
ATOM 1939 C C . GLN A 1 242 ? 25.078 12.281 -17.131 1.00 93.69 242 GLN A C 1
ATOM 1941 O O . GLN A 1 242 ? 25.665 13.106 -16.438 1.00 93.69 242 GLN A O 1
ATOM 1946 N N . LYS A 1 243 ? 23.802 11.942 -16.915 1.00 94.25 243 LYS A N 1
ATOM 1947 C CA . LYS A 1 243 ? 22.943 12.591 -15.915 1.00 94.25 243 LYS A CA 1
ATOM 1948 C C . LYS A 1 243 ? 23.452 12.417 -14.482 1.00 94.25 243 LYS A C 1
ATOM 1950 O O . LYS A 1 243 ? 23.349 13.348 -13.690 1.00 94.25 243 LYS A O 1
ATOM 1955 N N . TYR A 1 244 ? 23.988 11.241 -14.157 1.00 92.94 244 TYR A N 1
ATOM 1956 C CA . TYR A 1 244 ? 24.476 10.908 -12.811 1.00 92.94 244 TYR A CA 1
ATOM 1957 C C . TYR A 1 244 ? 26.002 10.817 -12.720 1.00 92.94 244 TYR A C 1
ATOM 1959 O O . TYR A 1 244 ? 26.524 10.343 -11.715 1.00 92.94 244 TYR A O 1
ATOM 1967 N N . SER A 1 245 ? 26.722 11.269 -13.751 1.00 88.69 245 SER A N 1
ATOM 1968 C CA . SER A 1 245 ? 28.190 11.314 -13.784 1.00 88.69 245 SER A CA 1
ATOM 1969 C C . SER A 1 245 ? 28.868 9.969 -13.476 1.00 88.69 245 SER A C 1
ATOM 1971 O O . SER A 1 245 ? 29.918 9.929 -12.839 1.00 88.69 245 SER A O 1
ATOM 1973 N N . LEU A 1 246 ? 28.295 8.856 -13.948 1.00 85.00 246 LEU A N 1
ATOM 1974 C CA . LEU A 1 246 ? 28.754 7.496 -13.613 1.00 85.00 246 LEU A CA 1
ATOM 1975 C C . LEU A 1 246 ? 30.060 7.071 -14.320 1.00 85.00 246 LEU A C 1
ATOM 1977 O O . LEU A 1 246 ? 30.574 5.985 -14.072 1.00 85.00 246 LEU A O 1
ATOM 1981 N N . GLY A 1 247 ? 30.633 7.921 -15.175 1.00 82.19 247 GLY A N 1
ATOM 1982 C CA . GLY A 1 247 ? 31.869 7.640 -15.909 1.00 82.19 247 GLY A CA 1
ATOM 1983 C C . GLY A 1 247 ? 31.707 6.618 -17.048 1.00 82.19 247 GLY A C 1
ATOM 1984 O O . GLY A 1 247 ? 30.733 5.869 -17.130 1.00 82.19 247 GLY A O 1
ATOM 1985 N N . ALA A 1 248 ? 32.681 6.587 -17.964 1.00 75.31 248 ALA A N 1
ATOM 1986 C CA . ALA A 1 248 ? 32.625 5.751 -19.171 1.00 75.31 248 ALA A CA 1
ATOM 1987 C C . ALA A 1 248 ? 32.774 4.240 -18.896 1.00 75.31 248 ALA A C 1
ATOM 1989 O O . ALA A 1 248 ? 32.267 3.429 -19.665 1.00 75.31 248 ALA A O 1
ATOM 1990 N N . ASN A 1 249 ? 33.413 3.864 -17.782 1.00 78.31 249 ASN A N 1
ATOM 1991 C CA . ASN A 1 249 ? 33.685 2.469 -17.405 1.00 78.31 249 ASN A CA 1
ATOM 1992 C C . ASN A 1 249 ? 32.647 1.888 -16.430 1.00 78.31 249 ASN A C 1
ATOM 1994 O O . ASN A 1 249 ? 32.918 0.899 -15.751 1.00 78.31 249 ASN A O 1
ATOM 1998 N N . PHE A 1 250 ? 31.479 2.521 -16.309 1.00 88.88 250 PHE A N 1
ATOM 1999 C CA . PHE A 1 250 ? 30.426 2.030 -15.429 1.00 88.88 250 PHE A CA 1
ATOM 2000 C C . PHE A 1 250 ? 29.962 0.625 -15.847 1.00 88.88 250 PHE A C 1
ATOM 2002 O O . PHE A 1 250 ? 29.624 0.401 -17.012 1.00 88.88 250 PHE A O 1
ATOM 2009 N N . ASN A 1 251 ? 29.930 -0.313 -14.895 1.00 91.19 251 ASN A N 1
ATOM 2010 C CA . ASN A 1 251 ? 29.486 -1.678 -15.155 1.00 91.19 251 ASN A CA 1
ATOM 2011 C C . ASN A 1 251 ? 27.952 -1.747 -15.205 1.00 91.19 251 ASN A C 1
ATOM 2013 O O . ASN A 1 251 ? 27.278 -1.499 -14.207 1.00 91.19 251 ASN A O 1
ATOM 2017 N N . TRP A 1 252 ? 27.419 -2.125 -16.365 1.00 92.56 252 TRP A N 1
ATOM 2018 C CA . TRP A 1 252 ? 25.986 -2.267 -16.612 1.00 92.56 252 TRP A CA 1
ATOM 2019 C C . TRP A 1 252 ? 25.441 -3.686 -16.405 1.00 92.56 252 TRP A C 1
ATOM 2021 O O . TRP A 1 252 ? 24.248 -3.923 -16.630 1.00 92.56 252 TRP A O 1
ATOM 2031 N N . ASP A 1 253 ? 26.290 -4.632 -16.015 1.00 92.94 253 ASP A N 1
ATOM 2032 C CA . ASP A 1 253 ? 25.907 -6.025 -15.827 1.00 92.94 253 ASP A CA 1
ATOM 2033 C C . ASP A 1 253 ? 24.907 -6.167 -14.675 1.00 92.94 253 ASP A C 1
ATOM 2035 O O . ASP A 1 253 ? 25.088 -5.632 -13.579 1.00 92.94 253 ASP A O 1
ATOM 2039 N N . GLY A 1 254 ? 23.810 -6.881 -14.941 1.00 92.38 254 GLY A N 1
ATOM 2040 C CA . GLY A 1 254 ? 22.726 -7.084 -13.976 1.00 92.38 254 GLY A CA 1
ATOM 2041 C C . GLY A 1 254 ? 21.867 -5.845 -13.686 1.00 92.38 254 GLY A C 1
ATOM 2042 O O . GLY A 1 254 ? 21.043 -5.899 -12.770 1.00 92.38 254 GLY A O 1
ATOM 2043 N N . ILE A 1 255 ? 22.043 -4.752 -14.441 1.00 95.19 255 ILE A N 1
ATOM 2044 C CA . ILE A 1 255 ? 21.240 -3.529 -14.325 1.00 95.19 255 ILE A CA 1
ATOM 2045 C C . ILE A 1 255 ? 20.141 -3.519 -15.388 1.00 95.19 255 ILE A C 1
ATOM 2047 O O . ILE A 1 255 ? 20.395 -3.602 -16.594 1.00 95.19 255 ILE A O 1
ATOM 2051 N N . GLU A 1 256 ? 18.912 -3.364 -14.918 1.00 94.44 256 GLU A N 1
ATOM 2052 C CA . GLU A 1 256 ? 17.684 -3.321 -15.697 1.00 94.44 256 GLU A CA 1
ATOM 2053 C C . GLU A 1 256 ? 17.078 -1.912 -15.646 1.00 94.44 256 GLU A C 1
ATOM 2055 O O . GLU A 1 256 ? 17.292 -1.153 -14.702 1.00 94.44 256 GLU A O 1
ATOM 2060 N N . GLY A 1 257 ? 16.341 -1.532 -16.690 1.00 93.88 257 GLY A N 1
ATOM 2061 C CA . GLY A 1 257 ? 15.579 -0.284 -16.699 1.00 93.88 257 GLY A CA 1
ATOM 2062 C C . GLY A 1 257 ? 14.177 -0.531 -16.164 1.00 93.88 257 GLY A C 1
ATOM 2063 O O . GLY A 1 257 ? 13.407 -1.247 -16.803 1.00 93.88 257 GLY A O 1
ATOM 2064 N N . HIS A 1 258 ? 13.850 0.060 -15.020 1.00 95.81 258 HIS A N 1
ATOM 2065 C CA . HIS A 1 258 ? 12.519 0.017 -14.438 1.00 95.81 258 HIS A CA 1
ATOM 2066 C C . HIS A 1 258 ? 11.679 1.194 -14.931 1.00 95.81 258 HIS A C 1
ATOM 2068 O O . HIS A 1 258 ? 11.937 2.345 -14.574 1.00 95.81 258 HIS A O 1
ATOM 2074 N N . HIS A 1 259 ? 10.660 0.914 -15.740 1.00 94.75 259 HIS A N 1
ATOM 2075 C CA . HIS A 1 259 ? 9.666 1.908 -16.137 1.00 94.75 259 HIS A CA 1
ATOM 2076 C C . HIS A 1 259 ? 8.734 2.222 -14.962 1.00 94.75 259 HIS A C 1
ATOM 2078 O O . HIS A 1 259 ? 7.953 1.365 -14.553 1.00 94.75 259 HIS A O 1
ATOM 2084 N N . VAL A 1 260 ? 8.759 3.467 -14.474 1.00 93.12 260 VAL A N 1
ATOM 2085 C CA . VAL A 1 260 ? 7.896 3.942 -13.370 1.00 93.12 260 VAL A CA 1
ATOM 2086 C C . VAL A 1 260 ? 6.410 3.749 -13.690 1.00 93.12 260 VAL A C 1
ATOM 2088 O O . VAL A 1 260 ? 5.610 3.427 -12.816 1.00 93.12 260 VAL A O 1
ATOM 2091 N N . HIS A 1 261 ? 6.037 3.932 -14.958 1.00 93.12 261 HIS A N 1
ATOM 2092 C CA . HIS A 1 261 ? 4.749 3.508 -15.494 1.00 93.12 261 HIS A CA 1
ATOM 2093 C C . HIS A 1 261 ? 4.991 2.297 -16.410 1.00 93.12 261 HIS A C 1
ATOM 2095 O O . HIS A 1 261 ? 5.618 2.471 -17.460 1.00 93.12 261 HIS A O 1
ATOM 2101 N N . PRO A 1 262 ? 4.540 1.082 -16.047 1.00 93.25 262 PRO A N 1
ATOM 2102 C CA . PRO A 1 262 ? 4.801 -0.120 -16.832 1.00 93.25 262 PRO A CA 1
ATOM 2103 C C . PRO A 1 262 ? 4.251 -0.045 -18.258 1.00 93.25 262 PRO A C 1
ATOM 2105 O O . PRO A 1 262 ? 3.156 0.464 -18.502 1.00 93.25 262 PRO A O 1
ATOM 2108 N N . LEU A 1 263 ? 4.992 -0.599 -19.222 1.00 93.06 263 LEU A N 1
ATOM 2109 C CA . LEU A 1 263 ? 4.603 -0.590 -20.640 1.00 93.06 263 LEU A CA 1
ATOM 2110 C C . LEU A 1 263 ? 3.264 -1.300 -20.900 1.00 93.06 263 LEU A C 1
ATOM 2112 O O . LEU A 1 263 ? 2.513 -0.906 -21.790 1.00 93.06 263 LEU A O 1
ATOM 2116 N N . ASP A 1 264 ? 2.955 -2.355 -20.145 1.00 92.25 264 ASP A N 1
ATOM 2117 C CA . ASP A 1 264 ? 1.698 -3.104 -20.257 1.00 92.25 264 ASP A CA 1
ATOM 2118 C C . ASP A 1 264 ? 0.500 -2.368 -19.649 1.00 92.25 264 ASP A C 1
ATOM 2120 O O . ASP A 1 264 ? -0.637 -2.767 -19.895 1.00 92.25 264 ASP A O 1
ATOM 2124 N N . LEU A 1 265 ? 0.741 -1.276 -18.924 1.00 93.31 265 LEU A N 1
ATOM 2125 C CA . LEU A 1 265 ? -0.270 -0.403 -18.329 1.00 93.31 265 LEU A CA 1
ATOM 2126 C C . LEU A 1 265 ? -0.351 0.972 -19.020 1.00 93.31 265 LEU A C 1
ATOM 2128 O O . LEU A 1 265 ? -1.067 1.855 -18.559 1.00 93.31 265 LEU A O 1
ATOM 2132 N N . GLY A 1 266 ? 0.318 1.132 -20.171 1.00 89.69 266 GLY A N 1
ATOM 2133 C CA . GLY A 1 266 ? 0.295 2.362 -20.972 1.00 89.69 266 GLY A CA 1
ATOM 2134 C C . GLY A 1 266 ? 1.536 3.245 -20.812 1.00 89.69 266 GLY A C 1
ATOM 2135 O O . GLY A 1 266 ? 1.544 4.385 -21.279 1.00 89.69 266 GLY A O 1
ATOM 2136 N N . GLY A 1 267 ? 2.585 2.734 -20.169 1.00 91.25 267 GLY A N 1
ATOM 2137 C CA . GLY A 1 267 ? 3.908 3.344 -20.144 1.00 91.25 267 GLY A CA 1
ATOM 2138 C C . GLY A 1 267 ? 4.580 3.414 -21.515 1.00 91.25 267 GLY A C 1
ATOM 2139 O O . GLY A 1 267 ? 4.118 2.849 -22.507 1.00 91.25 267 GLY A O 1
ATOM 2140 N N . THR A 1 268 ? 5.719 4.100 -21.573 1.00 90.50 268 THR A N 1
ATOM 2141 C CA . THR A 1 268 ? 6.480 4.320 -22.811 1.00 90.50 268 THR A CA 1
ATOM 2142 C C . THR A 1 268 ? 7.981 4.188 -22.559 1.00 90.50 268 THR A C 1
ATOM 2144 O O . THR A 1 268 ? 8.443 4.292 -21.431 1.00 90.50 268 THR A O 1
ATOM 2147 N N . ASN A 1 269 ? 8.768 3.987 -23.618 1.00 89.12 269 ASN A N 1
ATOM 2148 C CA . ASN A 1 269 ? 10.234 3.922 -23.532 1.00 89.12 269 ASN A CA 1
ATOM 2149 C C . ASN A 1 269 ? 10.915 5.301 -23.421 1.00 89.12 269 ASN A C 1
ATOM 2151 O O . ASN A 1 269 ? 12.138 5.387 -23.513 1.00 89.12 269 ASN A O 1
ATOM 2155 N N . GLY A 1 270 ? 10.146 6.380 -23.270 1.00 83.56 270 GLY A N 1
ATOM 2156 C CA . GLY A 1 270 ? 10.657 7.743 -23.192 1.00 83.56 270 GLY A CA 1
ATOM 2157 C C . GLY A 1 270 ? 9.579 8.716 -22.694 1.00 83.56 270 GLY A C 1
ATOM 2158 O O . GLY A 1 270 ? 8.420 8.534 -23.046 1.00 83.56 270 GLY A O 1
ATOM 2159 N N . PRO A 1 271 ? 9.922 9.762 -21.922 1.00 87.62 271 PRO A N 1
ATOM 2160 C CA . PRO A 1 271 ? 11.276 10.240 -21.636 1.00 87.62 271 PRO A CA 1
ATOM 2161 C C . PRO A 1 271 ? 12.052 9.301 -20.705 1.00 87.62 271 PRO A C 1
ATOM 2163 O O . PRO A 1 271 ? 11.468 8.653 -19.838 1.00 87.62 271 PRO A O 1
ATOM 2166 N N . PHE A 1 272 ? 13.375 9.230 -20.877 1.00 90.56 272 PHE A N 1
ATOM 2167 C CA . PHE A 1 272 ? 14.242 8.349 -20.081 1.00 90.56 272 PHE A CA 1
ATOM 2168 C C . PHE A 1 272 ? 14.237 8.671 -18.581 1.00 90.56 272 PHE A C 1
ATOM 2170 O O . PHE A 1 272 ? 14.549 7.797 -17.783 1.00 90.56 272 PHE A O 1
ATOM 2177 N N . ASP A 1 273 ? 13.795 9.867 -18.186 1.00 88.19 273 ASP A N 1
ATOM 2178 C CA . ASP A 1 273 ? 13.524 10.230 -16.788 1.00 88.19 273 ASP A CA 1
ATOM 2179 C C . ASP A 1 273 ? 12.470 9.349 -16.105 1.00 88.19 273 ASP A C 1
ATOM 2181 O O . ASP A 1 273 ? 12.442 9.261 -14.881 1.00 88.19 273 ASP A O 1
ATOM 2185 N N . SER A 1 274 ? 11.610 8.690 -16.884 1.00 89.44 274 SER A N 1
ATOM 2186 C CA . SER A 1 274 ? 10.619 7.736 -16.377 1.00 89.44 274 SER A CA 1
ATOM 2187 C C . SER A 1 274 ? 11.165 6.311 -16.215 1.00 89.44 274 SER A C 1
ATOM 2189 O O . SER A 1 274 ? 10.401 5.406 -15.876 1.00 89.44 274 SER A O 1
ATOM 2191 N N . ILE A 1 275 ? 12.464 6.099 -16.468 1.00 94.56 275 ILE A N 1
ATOM 2192 C CA . ILE A 1 275 ? 13.116 4.786 -16.452 1.00 94.56 275 ILE A CA 1
ATOM 2193 C C . ILE A 1 275 ? 14.307 4.817 -15.496 1.00 94.56 275 ILE A C 1
ATOM 2195 O O . ILE A 1 275 ? 15.358 5.387 -15.799 1.00 94.56 275 ILE A O 1
ATOM 2199 N N . ILE A 1 276 ? 14.149 4.164 -14.349 1.00 95.62 276 ILE A N 1
ATOM 2200 C CA . ILE A 1 276 ? 15.139 4.144 -13.271 1.00 95.62 276 ILE A CA 1
ATOM 2201 C C . ILE A 1 276 ? 16.029 2.906 -13.440 1.00 95.62 276 ILE A C 1
ATOM 2203 O O . ILE A 1 276 ? 15.502 1.800 -13.556 1.00 95.62 276 ILE A O 1
ATOM 2207 N N . PRO A 1 277 ? 17.366 3.039 -13.467 1.00 96.00 277 PRO A N 1
ATOM 2208 C CA . PRO A 1 277 ? 18.250 1.882 -13.476 1.00 96.00 277 PRO A CA 1
ATOM 2209 C C . PRO A 1 277 ? 18.195 1.191 -12.111 1.00 96.00 277 PRO A C 1
ATOM 2211 O O . PRO A 1 277 ? 18.462 1.818 -11.087 1.00 96.00 277 PRO A O 1
ATOM 2214 N N . LEU A 1 278 ? 17.874 -0.095 -12.094 1.00 96.75 278 LEU A N 1
ATOM 2215 C CA . LEU A 1 278 ? 17.822 -0.919 -10.889 1.00 96.75 278 LEU A CA 1
ATOM 2216 C C . LEU A 1 278 ? 18.647 -2.179 -11.101 1.00 96.75 278 LEU A C 1
ATOM 2218 O O . LEU A 1 278 ? 18.702 -2.718 -12.208 1.00 96.75 278 LEU A O 1
ATOM 2222 N N . ARG A 1 279 ? 19.257 -2.698 -10.040 1.00 96.19 279 ARG A N 1
ATOM 2223 C CA . ARG A 1 279 ? 19.750 -4.079 -10.071 1.00 96.19 279 ARG A CA 1
ATOM 2224 C C . ARG A 1 279 ? 18.559 -5.029 -10.144 1.00 96.19 279 ARG A C 1
ATOM 2226 O O . ARG A 1 279 ? 17.493 -4.733 -9.612 1.00 96.19 279 ARG A O 1
ATOM 2233 N N . LYS A 1 280 ? 18.738 -6.205 -10.743 1.00 95.00 280 LYS A N 1
ATOM 2234 C CA . LYS A 1 280 ? 17.664 -7.209 -10.858 1.00 95.00 280 LYS A CA 1
ATOM 2235 C C . LYS A 1 280 ? 16.965 -7.526 -9.520 1.00 95.00 280 LYS A C 1
ATOM 2237 O O . LYS A 1 280 ? 15.743 -7.665 -9.488 1.00 95.00 280 LYS A O 1
ATOM 2242 N N . SER A 1 281 ? 17.713 -7.595 -8.416 1.00 94.19 281 SER A N 1
ATOM 2243 C CA . SER A 1 281 ? 17.164 -7.813 -7.066 1.00 94.19 281 SER A CA 1
ATOM 2244 C C . SER A 1 281 ? 16.294 -6.654 -6.563 1.00 94.19 281 SER A C 1
ATOM 2246 O O . SER A 1 281 ? 15.323 -6.885 -5.854 1.00 94.19 281 SER A O 1
ATOM 2248 N N . GLU A 1 282 ? 16.595 -5.418 -6.964 1.00 96.12 282 GLU A N 1
ATOM 2249 C CA . GLU A 1 282 ? 15.801 -4.220 -6.654 1.00 96.12 282 GLU A CA 1
ATOM 2250 C C . GLU A 1 282 ? 14.577 -4.103 -7.572 1.00 96.12 282 GLU A C 1
ATOM 2252 O O . GLU A 1 282 ? 13.543 -3.575 -7.172 1.00 96.12 282 GLU A O 1
ATOM 2257 N N . HIS A 1 283 ? 14.685 -4.594 -8.809 1.00 95.94 283 HIS A N 1
ATOM 2258 C CA . HIS A 1 283 ? 13.626 -4.511 -9.810 1.00 95.94 283 HIS A CA 1
ATOM 2259 C C . HIS A 1 283 ? 12.530 -5.567 -9.619 1.00 95.94 283 HIS A C 1
ATOM 2261 O O . HIS A 1 283 ? 11.345 -5.276 -9.800 1.00 95.94 283 HIS A O 1
ATOM 2267 N N . THR A 1 284 ? 12.918 -6.784 -9.224 1.00 95.31 284 THR A N 1
ATOM 2268 C CA . THR A 1 284 ? 12.010 -7.935 -9.097 1.00 95.31 284 THR A CA 1
ATOM 2269 C C . THR A 1 284 ? 10.781 -7.636 -8.224 1.00 95.31 284 THR A C 1
ATOM 2271 O O . THR A 1 284 ? 9.672 -7.882 -8.708 1.00 95.31 284 THR A O 1
ATOM 2274 N N . PRO A 1 285 ? 10.902 -7.020 -7.027 1.00 94.81 285 PRO A N 1
ATOM 2275 C CA . PRO A 1 285 ? 9.747 -6.668 -6.197 1.00 94.81 285 PRO A CA 1
ATOM 2276 C C . PRO A 1 285 ? 8.686 -5.832 -6.923 1.00 94.81 285 PRO A C 1
ATOM 2278 O O . PRO A 1 285 ? 7.495 -6.094 -6.767 1.00 94.81 285 PRO A O 1
ATOM 2281 N N . PHE A 1 286 ? 9.088 -4.871 -7.763 1.00 95.12 286 PHE A N 1
ATOM 2282 C CA . PHE A 1 286 ? 8.138 -4.065 -8.537 1.00 95.12 286 PHE A CA 1
ATOM 2283 C C . PHE A 1 286 ? 7.434 -4.899 -9.600 1.00 95.12 286 PHE A C 1
ATOM 2285 O O . PHE A 1 286 ? 6.212 -4.835 -9.727 1.00 95.12 286 PHE A O 1
ATOM 2292 N N . THR A 1 287 ? 8.189 -5.704 -10.355 1.00 93.12 287 THR A N 1
ATOM 2293 C CA . THR A 1 287 ? 7.595 -6.555 -11.395 1.00 93.12 287 THR A CA 1
ATOM 2294 C C . THR A 1 287 ? 6.598 -7.547 -10.808 1.00 93.12 287 THR A C 1
ATOM 2296 O O . THR A 1 287 ? 5.508 -7.692 -11.356 1.00 93.12 287 THR A O 1
ATOM 2299 N N . SER A 1 288 ? 6.920 -8.153 -9.661 1.00 93.56 288 SER A N 1
ATOM 2300 C CA . SER A 1 288 ? 6.030 -9.073 -8.956 1.00 93.56 288 SER A CA 1
ATOM 2301 C C . SER A 1 288 ? 4.793 -8.356 -8.413 1.00 93.56 288 SER A C 1
ATOM 2303 O O . SER A 1 288 ? 3.684 -8.858 -8.572 1.00 93.56 288 SER A O 1
ATOM 2305 N N . TRP A 1 289 ? 4.947 -7.146 -7.865 1.00 95.19 289 TRP A N 1
ATOM 2306 C CA . TRP A 1 289 ? 3.817 -6.350 -7.382 1.00 95.19 289 TRP A CA 1
ATOM 2307 C C . TRP A 1 289 ? 2.809 -6.022 -8.497 1.00 95.19 289 TRP A C 1
ATOM 2309 O O . TRP A 1 289 ? 1.596 -6.123 -8.288 1.00 95.19 289 TRP A O 1
ATOM 2319 N N . PHE A 1 290 ? 3.294 -5.685 -9.699 1.00 93.69 290 PHE A N 1
ATOM 2320 C CA . PHE A 1 290 ? 2.447 -5.360 -10.853 1.00 93.69 290 PHE A CA 1
ATOM 2321 C C . PHE A 1 290 ? 1.710 -6.563 -11.459 1.00 93.69 290 PHE A C 1
ATOM 2323 O O . PHE A 1 290 ? 0.690 -6.360 -12.119 1.00 93.69 290 PHE A O 1
ATOM 2330 N N . VAL A 1 291 ? 2.139 -7.807 -11.198 1.00 91.31 291 VAL A N 1
ATOM 2331 C CA . VAL A 1 291 ? 1.380 -9.014 -11.598 1.00 91.31 291 VAL A CA 1
ATOM 2332 C C . VAL A 1 291 ? -0.038 -8.992 -11.014 1.00 91.31 291 VAL A C 1
ATOM 2334 O O . VAL A 1 291 ? -0.983 -9.454 -11.655 1.00 91.31 291 VAL A O 1
ATOM 2337 N N . ASN A 1 292 ? -0.187 -8.408 -9.825 1.00 90.94 292 ASN A N 1
ATOM 2338 C CA . ASN A 1 292 ? -1.432 -8.342 -9.064 1.00 90.94 292 ASN A CA 1
ATOM 2339 C C . ASN A 1 292 ? -2.123 -6.959 -9.136 1.00 90.94 292 ASN A C 1
ATOM 2341 O O . ASN A 1 292 ? -3.013 -6.685 -8.325 1.00 90.94 292 ASN A O 1
ATOM 2345 N N . TYR A 1 293 ? -1.728 -6.085 -10.074 1.00 91.31 293 TYR A N 1
ATOM 2346 C CA . TYR A 1 293 ? -2.320 -4.751 -10.263 1.00 91.31 293 TYR A CA 1
ATOM 2347 C C . TYR A 1 293 ? -3.804 -4.793 -10.656 1.00 91.31 293 TYR A C 1
ATOM 2349 O O . TYR A 1 293 ? -4.207 -5.601 -11.528 1.00 91.31 293 TYR A O 1
#

Sequence (293 aa):
MKKLLSLLLFVVLIFTSLGSAFALEAETSYFETESSELQNFSREIPVTFFKDHTPIVGEEAHNQLLSENPSPLSRDSIAVMVRINSVNGILSYGYRVTSMTGSPPNRLTVTVTPQVNKHKNNAYSQYGSHTWYVNTNNLRVGYQETVDTYIGGTNYWRFQMSGEIYYTGSTNFPVNYPDYGHSLMNKKGEVYPNICSSVVPQCVPEPGSLNWVKAPRDSYNKLRSAWDNTVRNKQWRPYIQQKYSLGANFNWDGIEGHHVHPLDLGGTNGPFDSIIPLRKSEHTPFTSWFVNY

Solvent-accessible surface area (backbone atoms only — not comparable to full-atom values): 17243 Å² total; per-residue (Å²): 133,90,77,88,85,81,89,80,92,86,82,84,90,84,93,82,87,82,82,90,71,90,71,83,77,75,84,72,77,81,71,80,69,75,67,76,72,74,52,51,39,69,49,76,44,56,37,38,45,45,61,90,49,86,61,52,66,40,70,71,51,55,45,52,70,72,70,56,79,89,75,73,76,74,51,36,30,41,27,33,28,38,40,38,37,19,55,86,16,34,38,36,39,37,41,29,30,70,41,72,31,70,66,76,47,58,31,38,35,44,32,47,31,41,23,35,28,52,35,74,88,58,85,62,42,80,73,50,70,52,74,47,79,42,40,50,94,58,63,44,70,72,37,65,56,70,50,77,44,75,43,90,48,46,30,32,36,32,46,37,40,36,36,37,51,35,47,92,95,51,71,69,54,79,43,80,50,75,70,68,61,72,47,48,25,25,28,36,26,35,48,65,69,86,51,62,31,92,79,44,101,46,58,63,70,77,68,69,57,57,86,65,50,74,37,56,68,67,62,28,51,53,54,56,62,61,64,32,70,61,46,44,65,72,44,50,49,53,51,51,30,63,77,69,66,52,56,93,82,56,84,63,82,67,53,40,75,43,48,72,50,45,49,57,41,63,31,66,95,60,67,59,91,50,41,46,57,22,42,54,81,68,41,48,56,51,59,58,49,57,75,42,91

Radius of gyration: 31.25 Å; Cα contacts (8 Å, |Δi|>4): 524; chains: 1; bounding box: 71×79×95 Å